Protein AF-A0A401FSC7-F1 (afdb_monomer_lite)

Foldseek 3Di:
DEQEDFFRKDFDDDFQKKKKKKKWQFLFFKWKKKWFAFPVGDIAIATAPLWVPHDQDDCVDPVNKGKPHGQNPPSHGDTTMIMMMHRDDNRTQKMWIKIFRLVQLLVVHWDAQLVIQIKMWMAGPVGDIYIFTLRGRDTERMFRQWMWHQDPSGIMIGGRSDGHYLVVVLVPTTRSVSTDSLNEAEQEDAFDKDFFFFQKKKKKKKFFFLAFKWKKKKFAWDPPADFADDDPVRVVPPDDGHSIDMDTQVHQDDCPTPPNKGKDDGWSPPSHGDTIMIMIIRNGPVGTQKMFTKIFGPPQAFDAQLVTQMWIWMGGDSHIYIFTQHGGGGGRMFRQWMWHPNDPTIMIGGRGDHDNDDDDVVVPD

Radius of gyration: 23.6 Å; chains: 1; bounding box: 65×42×66 Å

pLDDT: mean 88.51, std 10.44, range [49.31, 98.69]

Structure (mmCIF, N/CA/C/O backbone):
data_AF-A0A401FSC7-F1
#
_entry.id   AF-A0A401FSC7-F1
#
loop_
_atom_site.group_PDB
_atom_site.id
_atom_site.type_symbol
_atom_site.label_atom_id
_atom_site.label_alt_id
_atom_site.label_comp_id
_atom_site.label_asym_id
_atom_site.label_entity_id
_atom_site.label_seq_id
_atom_site.pdbx_PDB_ins_code
_atom_site.Cartn_x
_atom_site.Cartn_y
_atom_site.Cartn_z
_atom_site.occupancy
_atom_site.B_iso_or_equiv
_atom_site.auth_seq_id
_atom_site.auth_comp_id
_atom_site.auth_asym_id
_atom_site.auth_atom_id
_atom_site.pdbx_PDB_model_num
ATOM 1 N N . MET A 1 1 ? -23.513 -8.947 22.473 1.00 88.44 1 MET A N 1
ATOM 2 C CA . MET A 1 1 ? -24.438 -7.838 22.735 1.00 88.44 1 MET A CA 1
ATOM 3 C C . MET A 1 1 ? -24.191 -6.754 21.703 1.00 88.44 1 MET A C 1
ATOM 5 O O . MET A 1 1 ? -23.058 -6.539 21.311 1.00 88.44 1 MET A O 1
ATOM 9 N N . GLU A 1 2 ? -25.235 -6.097 21.227 1.00 91.06 2 GLU A N 1
ATOM 10 C CA . GLU A 1 2 ? -25.087 -4.962 20.317 1.00 91.06 2 GLU A CA 1
ATOM 11 C C . GLU A 1 2 ? -25.003 -3.665 21.133 1.00 91.06 2 GLU A C 1
ATOM 13 O O . GLU A 1 2 ? -25.870 -3.409 21.972 1.00 91.06 2 GLU A O 1
ATOM 18 N N . LEU A 1 3 ? -23.964 -2.858 20.911 1.00 92.88 3 LEU A N 1
ATOM 19 C CA . LEU A 1 3 ? -23.799 -1.551 21.547 1.00 92.88 3 LEU A CA 1
ATOM 20 C C . LEU A 1 3 ? -24.352 -0.487 20.592 1.00 92.88 3 LEU A C 1
ATOM 22 O O . LEU A 1 3 ? -23.628 0.024 19.746 1.00 92.88 3 LEU A O 1
ATOM 26 N N . LYS A 1 4 ? -25.653 -0.197 20.697 1.00 87.19 4 LYS A N 1
ATOM 27 C CA . LYS A 1 4 ? -26.406 0.566 19.679 1.00 87.19 4 LYS A CA 1
ATOM 28 C C . LYS A 1 4 ? -26.177 2.075 19.657 1.00 87.19 4 LYS A C 1
ATOM 30 O O . LYS A 1 4 ? -26.460 2.711 18.655 1.00 87.19 4 LYS A O 1
ATOM 35 N N . GLN A 1 5 ? -25.780 2.675 20.774 1.00 89.19 5 GLN A N 1
ATOM 36 C CA . GLN A 1 5 ? -25.713 4.133 20.901 1.00 89.19 5 GLN A CA 1
ATOM 37 C C . GLN A 1 5 ? -24.335 4.557 21.387 1.00 89.19 5 GLN A C 1
ATOM 39 O O . GLN A 1 5 ? -23.729 3.865 22.208 1.00 89.19 5 GLN A O 1
ATOM 44 N N . LYS A 1 6 ? -23.875 5.725 20.928 1.00 91.38 6 LYS A N 1
ATOM 45 C CA . LYS A 1 6 ? -22.644 6.352 21.415 1.00 91.38 6 LYS A CA 1
ATOM 46 C C . LYS A 1 6 ? -22.639 6.411 22.945 1.00 91.38 6 LYS A C 1
ATOM 48 O O . LYS A 1 6 ? -23.596 6.872 23.563 1.00 91.38 6 LYS A O 1
ATOM 53 N N . GLY A 1 7 ? -21.554 5.936 23.551 1.00 92.12 7 GLY A N 1
ATOM 54 C CA . GLY A 1 7 ? -21.369 5.837 25.000 1.00 92.12 7 GLY A CA 1
ATOM 55 C C . GLY A 1 7 ? -21.892 4.543 25.634 1.00 92.12 7 GLY A C 1
ATOM 56 O O . GLY A 1 7 ? -21.554 4.262 26.788 1.00 92.12 7 GLY A O 1
ATOM 57 N N . ALA A 1 8 ? -22.662 3.721 24.909 1.00 94.56 8 ALA A N 1
ATOM 58 C CA . ALA A 1 8 ? -22.993 2.374 25.365 1.00 94.56 8 ALA A CA 1
ATOM 59 C C . ALA A 1 8 ? -21.702 1.570 25.548 1.00 94.56 8 ALA A C 1
ATOM 61 O O . ALA A 1 8 ? -20.803 1.626 24.709 1.00 94.56 8 ALA A O 1
ATOM 62 N N . ASN A 1 9 ? -21.606 0.829 26.648 1.00 94.62 9 ASN A N 1
ATOM 63 C CA . ASN A 1 9 ? -20.398 0.094 26.984 1.00 94.62 9 ASN A CA 1
ATOM 64 C C . ASN A 1 9 ? -20.694 -1.292 27.553 1.00 94.62 9 ASN A C 1
ATOM 66 O O . ASN A 1 9 ? -21.782 -1.550 28.068 1.00 94.62 9 ASN A O 1
ATOM 70 N N . ALA A 1 10 ? -19.697 -2.164 27.454 1.00 94.44 10 ALA A N 1
ATOM 71 C CA . ALA A 1 10 ? -19.668 -3.465 28.097 1.00 94.44 10 ALA A CA 1
ATOM 72 C C . ALA A 1 10 ? -18.300 -3.674 28.753 1.00 94.44 10 ALA A C 1
ATOM 74 O O . ALA A 1 10 ? -17.266 -3.479 28.112 1.00 94.44 10 ALA A O 1
ATOM 75 N N . VAL A 1 11 ? -18.301 -4.080 30.024 1.00 93.12 11 VAL A N 1
ATOM 76 C CA . VAL A 1 11 ? -17.086 -4.537 30.708 1.00 93.12 11 VAL A CA 1
ATOM 77 C C . VAL A 1 11 ? -16.726 -5.904 30.145 1.00 93.12 11 VAL A C 1
ATOM 79 O O . VAL A 1 11 ? -17.567 -6.801 30.145 1.00 93.12 11 VAL A O 1
ATOM 82 N N . LEU A 1 12 ? -15.494 -6.054 29.668 1.00 91.94 12 LEU A N 1
ATOM 83 C CA . LEU A 1 12 ? -15.018 -7.318 29.122 1.00 91.94 12 LEU A CA 1
ATOM 84 C C . LEU A 1 12 ? -14.621 -8.267 30.251 1.00 91.94 12 LEU A C 1
ATOM 86 O O . LEU A 1 12 ? -13.982 -7.859 31.224 1.00 91.94 12 LEU A O 1
ATOM 90 N N . GLY A 1 13 ? -14.971 -9.544 30.097 1.00 87.50 13 GLY A N 1
ATOM 91 C CA . GLY A 1 13 ? -14.441 -10.595 30.960 1.00 87.50 13 GLY A CA 1
ATOM 92 C C . GLY A 1 13 ? -12.940 -10.831 30.751 1.00 87.50 13 GLY A C 1
ATOM 93 O O . GLY A 1 13 ? -12.310 -10.252 29.867 1.00 87.50 13 GLY A O 1
ATOM 94 N N . GLU A 1 14 ? -12.360 -11.730 31.547 1.00 89.69 14 GLU A N 1
ATOM 95 C CA . GLU A 1 14 ? -10.985 -12.195 31.332 1.00 89.69 14 GLU A CA 1
ATOM 96 C C . GLU A 1 14 ? -10.848 -12.852 29.947 1.00 89.69 14 GLU A C 1
ATOM 98 O O . GLU A 1 14 ? -11.632 -13.734 29.583 1.00 89.69 14 GLU A O 1
ATOM 103 N N . PHE A 1 15 ? -9.824 -12.458 29.192 1.00 93.00 15 PHE A N 1
ATOM 104 C CA . PHE A 1 15 ? -9.513 -13.013 27.877 1.00 93.00 15 PHE A CA 1
ATOM 105 C C . PHE A 1 15 ? -8.010 -13.257 27.735 1.00 93.00 15 PHE A C 1
ATOM 107 O O . PHE A 1 15 ? -7.193 -12.557 28.330 1.00 93.00 15 PHE A O 1
ATOM 114 N N . LYS A 1 16 ? -7.636 -14.234 26.904 1.00 94.25 16 LYS A N 1
ATOM 115 C CA . LYS A 1 16 ? -6.249 -14.377 26.419 1.00 94.25 16 LYS A CA 1
ATOM 116 C C . LYS A 1 16 ? -6.034 -13.655 25.099 1.00 94.25 16 LYS A C 1
ATOM 118 O O . LYS A 1 16 ? -4.920 -13.257 24.781 1.00 94.25 16 LYS A O 1
ATOM 123 N N . GLN A 1 17 ? -7.103 -13.534 24.318 1.00 94.88 17 GLN A N 1
ATOM 124 C CA . GLN A 1 17 ? -7.079 -12.868 23.031 1.00 94.88 17 GLN A CA 1
ATOM 125 C C . GLN A 1 17 ? -8.451 -12.276 22.719 1.00 94.88 17 GLN A C 1
ATOM 127 O O . GLN A 1 17 ? -9.484 -12.921 22.913 1.00 94.88 17 GLN A O 1
ATOM 132 N N . LEU A 1 18 ? -8.439 -11.069 22.166 1.00 96.88 18 LEU A N 1
ATOM 133 C CA . LEU A 1 18 ? -9.567 -10.459 21.484 1.00 96.88 18 LEU A CA 1
ATOM 134 C C . LEU A 1 18 ? -9.373 -10.565 19.979 1.00 96.88 18 LEU A C 1
ATOM 136 O O . LEU A 1 18 ? -8.263 -10.420 19.460 1.00 96.88 18 LEU A O 1
ATOM 140 N N . LYS A 1 19 ? -10.481 -10.779 19.285 1.00 97.38 19 LYS A N 1
ATOM 141 C CA . LYS A 1 19 ? -10.589 -10.640 17.842 1.00 97.38 19 LYS A CA 1
ATOM 142 C C . LYS A 1 19 ? -11.539 -9.488 17.546 1.00 97.38 19 LYS A C 1
ATOM 144 O O . LYS A 1 19 ? -12.655 -9.490 18.054 1.00 97.38 19 LYS A O 1
ATOM 149 N N . VAL A 1 20 ? -11.094 -8.525 16.755 1.00 97.94 20 VAL A N 1
ATOM 150 C CA . VAL A 1 20 ? -11.882 -7.374 16.315 1.00 97.94 20 VAL A CA 1
ATOM 151 C C . VAL A 1 20 ? -11.975 -7.458 14.800 1.00 97.94 20 VAL A C 1
ATOM 153 O O . VAL A 1 20 ? -10.962 -7.321 14.125 1.00 97.94 20 VAL A O 1
ATOM 156 N N . ASP A 1 21 ? -13.163 -7.732 14.279 1.00 97.06 21 ASP A N 1
ATOM 157 C CA . ASP A 1 21 ? -13.406 -7.838 12.845 1.00 97.06 21 ASP A CA 1
ATOM 158 C C . ASP A 1 21 ? -14.152 -6.600 12.350 1.00 97.06 21 ASP A C 1
ATOM 160 O O . ASP A 1 21 ? -15.227 -6.298 12.864 1.00 97.06 21 ASP A O 1
ATOM 164 N N . LEU A 1 22 ? -13.625 -5.924 11.333 1.00 96.38 22 LEU A N 1
ATOM 165 C CA . LEU A 1 22 ? -14.405 -5.031 10.480 1.00 96.38 22 LEU A CA 1
ATOM 166 C C . LEU A 1 22 ? -15.010 -5.876 9.362 1.00 96.38 22 LEU A C 1
ATOM 168 O O . LEU A 1 22 ? -14.287 -6.622 8.709 1.00 96.38 22 LEU A O 1
ATOM 172 N N . VAL A 1 23 ? -16.321 -5.790 9.159 1.00 94.44 23 VAL A N 1
ATOM 173 C CA . VAL A 1 23 ? -17.059 -6.596 8.171 1.00 94.44 23 VAL A CA 1
ATOM 174 C C . VAL A 1 23 ? -18.057 -5.734 7.413 1.00 94.44 23 VAL A C 1
ATOM 176 O O . VAL A 1 23 ? -18.772 -4.954 8.041 1.00 94.44 23 VAL A O 1
ATOM 179 N N . TRP A 1 24 ? -18.112 -5.890 6.089 1.00 92.12 24 TRP A N 1
ATOM 180 C CA . TRP A 1 24 ? -19.002 -5.152 5.182 1.00 92.12 24 TRP A CA 1
ATOM 181 C C . TRP A 1 24 ? -19.225 -5.928 3.877 1.00 92.12 24 TRP A C 1
ATOM 183 O O . TRP A 1 24 ? -18.461 -6.841 3.569 1.00 92.12 24 TRP A O 1
ATOM 193 N N . THR A 1 25 ? -20.255 -5.560 3.110 1.00 87.25 25 THR A N 1
ATOM 194 C CA . THR A 1 25 ? -20.525 -6.104 1.769 1.00 87.25 25 THR A CA 1
ATOM 195 C C . THR A 1 25 ? -20.544 -5.079 0.645 1.00 87.25 25 THR A C 1
ATOM 197 O O . THR A 1 25 ? -20.392 -5.441 -0.528 1.00 87.25 25 THR A O 1
ATOM 200 N N . ALA A 1 26 ? -20.686 -3.798 0.988 1.00 83.50 26 ALA A N 1
ATOM 201 C CA . ALA A 1 26 ? -20.633 -2.703 0.030 1.00 83.50 26 ALA A CA 1
ATOM 202 C C . ALA A 1 26 ? -19.314 -2.676 -0.773 1.00 83.50 26 ALA A C 1
ATOM 204 O O . ALA A 1 26 ? -18.246 -3.028 -0.275 1.00 83.50 26 ALA A O 1
ATOM 205 N N . ALA A 1 27 ? -19.393 -2.213 -2.025 1.00 78.12 27 ALA A N 1
ATOM 206 C CA . ALA A 1 27 ? -18.256 -2.043 -2.936 1.00 78.12 27 ALA A CA 1
ATOM 207 C C . ALA A 1 27 ? -17.428 -0.794 -2.577 1.00 78.12 27 ALA A C 1
ATOM 209 O O . ALA A 1 27 ? -17.349 0.169 -3.339 1.00 78.12 27 ALA A O 1
ATOM 210 N N . VAL A 1 28 ? -16.870 -0.791 -1.369 1.00 76.44 28 VAL A N 1
ATOM 211 C CA . VAL A 1 28 ? -16.065 0.290 -0.800 1.00 76.44 28 VAL A CA 1
ATOM 212 C C . VAL A 1 28 ? -14.801 -0.294 -0.179 1.00 76.44 28 VAL A C 1
ATOM 214 O O . VAL A 1 28 ? -14.806 -1.415 0.330 1.00 76.44 28 VAL A O 1
ATOM 217 N N . ASP A 1 29 ? -13.727 0.483 -0.246 1.00 79.06 29 ASP A N 1
ATOM 218 C CA . ASP A 1 29 ? -12.429 0.158 0.334 1.00 79.06 29 ASP A CA 1
ATOM 219 C C . ASP A 1 29 ? -12.359 0.712 1.766 1.00 79.06 29 ASP A C 1
ATOM 221 O O . ASP A 1 29 ? -12.156 1.917 1.968 1.00 79.06 29 ASP A O 1
ATOM 225 N N . LEU A 1 30 ? -12.663 -0.146 2.746 1.00 87.81 30 LEU A N 1
ATOM 226 C CA . LEU A 1 30 ? -12.622 0.188 4.168 1.00 87.81 30 LEU A CA 1
ATOM 227 C C . LEU A 1 30 ? -11.417 -0.475 4.827 1.00 87.81 30 LEU A C 1
ATOM 229 O O . LEU A 1 30 ? -11.361 -1.695 4.913 1.00 87.81 30 LEU A O 1
ATOM 233 N N . ASP A 1 31 ? -10.533 0.337 5.395 1.00 89.25 31 ASP A N 1
ATOM 234 C CA . ASP A 1 31 ? -9.379 -0.147 6.149 1.00 89.25 31 ASP A CA 1
ATOM 235 C C . ASP A 1 31 ? -9.653 -0.138 7.654 1.00 89.25 31 ASP A C 1
ATOM 237 O O . ASP A 1 31 ? -10.002 0.904 8.229 1.00 89.25 31 ASP A O 1
ATOM 241 N N . LEU A 1 32 ? -9.417 -1.271 8.315 1.00 94.69 32 LEU A N 1
ATOM 242 C CA . LEU A 1 32 ? -9.427 -1.404 9.767 1.00 94.69 32 LEU A CA 1
ATOM 243 C C . LEU A 1 32 ? -8.109 -0.900 10.359 1.00 94.69 32 LEU A C 1
ATOM 245 O O . LEU A 1 32 ? -7.013 -1.356 10.030 1.00 94.69 32 LEU A O 1
ATOM 249 N N . MET A 1 33 ? -8.220 0.010 11.322 1.00 95.25 33 MET A N 1
ATOM 250 C CA . MET A 1 33 ? -7.073 0.586 12.013 1.00 95.25 33 MET A CA 1
ATOM 251 C C . MET A 1 33 ? -7.283 0.610 13.521 1.00 95.25 33 MET A C 1
ATOM 253 O O . MET A 1 33 ? -8.408 0.714 14.015 1.00 95.25 33 MET A O 1
ATOM 257 N N . ALA A 1 34 ? -6.179 0.587 14.260 1.00 97.56 34 ALA A N 1
ATOM 258 C CA . ALA A 1 34 ? -6.170 0.818 15.691 1.00 97.56 34 ALA A CA 1
ATOM 259 C C . ALA A 1 34 ? -5.202 1.941 16.059 1.00 97.56 34 ALA A C 1
ATOM 261 O O . ALA A 1 34 ? -4.066 1.971 15.595 1.00 97.56 34 ALA A O 1
ATOM 262 N N . PHE A 1 35 ? -5.625 2.845 16.934 1.00 97.94 35 PHE A N 1
ATOM 263 C CA . PHE A 1 35 ? -4.803 3.947 17.434 1.00 97.94 35 PHE A CA 1
ATOM 264 C C . PHE A 1 35 ? -4.858 3.977 18.947 1.00 97.94 35 PHE A C 1
ATOM 266 O O . PHE A 1 35 ? -5.895 3.678 19.528 1.00 97.94 35 PHE A O 1
ATOM 273 N N . TYR A 1 36 ? -3.763 4.316 19.614 1.00 97.25 36 TYR A N 1
ATOM 274 C CA . TYR A 1 36 ? -3.710 4.204 21.066 1.00 97.25 36 TYR A CA 1
ATOM 275 C C . TYR A 1 36 ? -3.018 5.373 21.741 1.00 97.25 36 TYR A C 1
ATOM 277 O O . TYR A 1 36 ? -2.103 5.996 21.198 1.00 97.25 36 TYR A O 1
ATOM 285 N N . ARG A 1 37 ? -3.422 5.581 22.995 1.00 96.75 37 ARG A N 1
ATOM 286 C CA . ARG A 1 37 ? -2.643 6.268 24.019 1.00 96.75 37 ARG A CA 1
ATOM 287 C C . ARG A 1 37 ? -2.361 5.281 25.142 1.00 96.75 37 ARG A C 1
ATOM 289 O O . ARG A 1 37 ? -3.266 4.630 25.661 1.00 96.75 37 ARG A O 1
ATOM 296 N N . THR A 1 38 ? -1.095 5.148 25.495 1.00 95.75 38 THR A N 1
ATOM 297 C CA . THR A 1 38 ? -0.644 4.332 26.625 1.00 95.75 38 THR A CA 1
ATOM 298 C C . THR A 1 38 ? -0.734 5.113 27.928 1.00 95.75 38 THR A C 1
ATOM 300 O O . THR A 1 38 ? -0.719 6.344 27.927 1.00 95.75 38 THR A O 1
ATOM 303 N N . ARG A 1 39 ? -0.766 4.396 29.052 1.00 94.00 39 ARG A N 1
ATOM 304 C CA . ARG A 1 39 ? -0.797 5.006 30.392 1.00 94.00 39 ARG A CA 1
ATOM 305 C C . ARG A 1 39 ? 0.458 5.819 30.728 1.00 94.00 39 ARG A C 1
ATOM 307 O O . ARG A 1 39 ? 0.407 6.661 31.617 1.00 94.00 39 ARG A O 1
ATOM 314 N N . ASP A 1 40 ? 1.569 5.576 30.029 1.00 94.31 40 ASP A N 1
ATOM 315 C CA . ASP A 1 40 ? 2.813 6.348 30.164 1.00 94.31 40 ASP A CA 1
ATOM 316 C C . ASP A 1 40 ? 2.879 7.582 29.239 1.00 94.31 40 ASP A C 1
ATOM 318 O O . ASP A 1 40 ? 3.862 8.321 29.253 1.00 94.31 40 ASP A O 1
ATOM 322 N N . GLY A 1 41 ? 1.821 7.833 28.459 1.00 93.62 41 GLY A N 1
ATOM 323 C CA . GLY A 1 41 ? 1.682 9.000 27.590 1.00 93.62 41 GLY A CA 1
ATOM 324 C C . GLY A 1 41 ? 2.159 8.797 26.150 1.00 93.62 41 GLY A C 1
ATOM 325 O O . GLY A 1 41 ? 1.918 9.670 25.312 1.00 93.62 41 GLY A O 1
ATOM 326 N N . ARG A 1 42 ? 2.780 7.660 25.798 1.00 95.62 42 ARG A N 1
ATOM 327 C CA . ARG A 1 42 ? 3.108 7.355 24.392 1.00 95.62 42 ARG A CA 1
ATOM 328 C C . ARG A 1 42 ? 1.841 7.135 23.574 1.00 95.62 42 ARG A C 1
ATOM 330 O O . ARG A 1 42 ? 0.877 6.541 24.057 1.00 95.62 42 ARG A O 1
ATOM 337 N N . SER A 1 43 ? 1.872 7.559 22.315 1.00 96.69 43 SER A N 1
ATOM 338 C CA . SER A 1 43 ? 0.801 7.318 21.344 1.00 96.69 43 SER A CA 1
ATOM 339 C C . SER A 1 43 ? 1.346 6.638 20.090 1.00 96.69 43 SER A C 1
ATOM 341 O O . SER A 1 43 ? 2.526 6.787 19.774 1.00 96.69 43 SER A O 1
ATOM 343 N N . GLY A 1 44 ? 0.497 5.904 19.379 1.00 95.25 44 GLY A N 1
ATOM 344 C CA . GLY A 1 44 ? 0.864 5.208 18.145 1.00 95.25 44 GLY A CA 1
ATOM 345 C C . GLY A 1 44 ? -0.350 4.589 17.461 1.00 95.25 44 GLY A C 1
ATOM 346 O O . GLY A 1 44 ? -1.487 4.874 17.840 1.00 95.25 44 GLY A O 1
ATOM 347 N N . GLY A 1 45 ? -0.110 3.750 16.457 1.00 95.19 45 GLY A N 1
ATOM 348 C CA . GLY A 1 45 ? -1.178 3.048 15.756 1.00 95.19 45 GLY A CA 1
ATOM 349 C C . GLY A 1 45 ? -0.697 1.797 15.030 1.00 95.19 45 GLY A C 1
ATOM 350 O O . GLY A 1 45 ? 0.494 1.648 14.768 1.00 95.19 45 GLY A O 1
ATOM 351 N N . ILE A 1 46 ? -1.651 0.917 14.740 1.00 95.19 46 ILE A N 1
ATOM 352 C CA . ILE A 1 46 ? -1.541 -0.283 13.914 1.00 95.19 46 ILE A CA 1
ATOM 353 C C . ILE A 1 46 ? -2.513 -0.107 12.756 1.00 95.19 46 ILE A C 1
ATOM 355 O O . ILE A 1 46 ? -3.712 0.080 12.961 1.00 95.19 46 ILE A O 1
ATOM 359 N N . TYR A 1 47 ? -1.979 -0.117 11.548 1.00 91.69 47 TYR A N 1
ATOM 360 C CA . TYR A 1 47 ? -2.715 0.092 10.310 1.00 91.69 47 TYR A CA 1
ATOM 361 C C . TYR A 1 47 ? -1.888 -0.473 9.156 1.00 91.69 47 TYR A C 1
ATOM 363 O O . TYR A 1 47 ? -0.682 -0.694 9.310 1.00 91.69 47 TYR A O 1
ATOM 371 N N . SER A 1 48 ? -2.545 -0.728 8.025 1.00 82.62 48 SER A N 1
ATOM 372 C CA . SER A 1 48 ? -1.932 -1.366 6.858 1.00 82.62 48 SER A CA 1
ATOM 373 C C . SER A 1 48 ? -0.613 -0.700 6.449 1.00 82.62 48 SER A C 1
ATOM 375 O O . SER A 1 48 ? -0.472 0.525 6.471 1.00 82.62 48 SER A O 1
ATOM 377 N N . GLU A 1 49 ? 0.360 -1.515 6.043 1.00 74.69 49 GLU A N 1
ATOM 378 C CA . GLU A 1 49 ? 1.644 -1.050 5.495 1.00 74.69 49 GLU A CA 1
ATOM 379 C C . GLU A 1 49 ? 1.488 -0.324 4.146 1.00 74.69 49 GLU A C 1
ATOM 381 O O . GLU A 1 49 ? 2.426 0.325 3.681 1.00 74.69 49 GLU A O 1
ATOM 386 N N . ASN A 1 50 ? 0.290 -0.365 3.550 1.00 69.06 50 ASN A N 1
ATOM 387 C CA . ASN A 1 50 ? -0.083 0.452 2.390 1.00 69.06 50 ASN A CA 1
ATOM 388 C C . ASN A 1 50 ? -0.115 1.961 2.728 1.00 69.06 50 ASN A C 1
ATOM 390 O O . ASN A 1 50 ? -0.040 2.820 1.843 1.00 69.06 50 ASN A O 1
ATOM 394 N N . TYR A 1 51 ? -0.174 2.306 4.018 1.00 74.50 51 TYR A N 1
ATOM 395 C CA . TYR A 1 51 ? -0.029 3.671 4.513 1.00 74.50 51 TYR A CA 1
ATOM 396 C C . TYR A 1 51 ? 1.402 3.943 4.968 1.00 74.50 51 TYR A C 1
ATOM 398 O O . TYR A 1 51 ? 2.062 3.118 5.602 1.00 74.50 51 TYR A O 1
ATOM 406 N N . THR A 1 52 ? 1.882 5.162 4.724 1.00 69.38 52 THR A N 1
ATOM 407 C CA . THR A 1 52 ? 3.224 5.551 5.178 1.00 69.38 52 THR A CA 1
ATOM 408 C C . THR A 1 52 ? 3.322 5.478 6.703 1.00 69.38 52 THR A C 1
ATOM 410 O O . THR A 1 52 ? 2.576 6.161 7.400 1.00 69.38 52 THR A O 1
ATOM 413 N N . GLY A 1 53 ? 4.293 4.710 7.207 1.00 72.56 53 GLY A N 1
ATOM 414 C CA . GLY A 1 53 ? 4.490 4.498 8.645 1.00 72.56 53 GLY A CA 1
ATOM 415 C C . GLY A 1 53 ? 3.609 3.400 9.248 1.00 72.56 53 GLY A C 1
ATOM 416 O O . GLY A 1 53 ? 3.642 3.222 10.465 1.00 72.56 53 GLY A O 1
ATOM 417 N N . GLY A 1 54 ? 2.847 2.682 8.415 1.00 80.31 54 GLY A N 1
ATOM 418 C CA . GLY A 1 54 ? 2.036 1.542 8.823 1.00 80.31 54 GLY A CA 1
ATOM 419 C C . GLY A 1 54 ? 2.860 0.338 9.252 1.00 80.31 54 GLY A C 1
ATOM 420 O O . GLY A 1 54 ? 4.046 0.213 8.947 1.00 80.31 54 GLY A O 1
ATOM 421 N N . SER A 1 55 ? 2.206 -0.536 10.003 1.00 83.19 55 SER A N 1
ATOM 422 C CA . SER A 1 55 ? 2.739 -1.808 10.469 1.00 83.19 55 SER A CA 1
ATOM 423 C C . SER A 1 55 ? 1.564 -2.704 10.814 1.00 83.19 55 SER A C 1
ATOM 425 O O . SER A 1 55 ? 0.650 -2.282 11.528 1.00 83.19 55 SER A O 1
ATOM 427 N N . HIS A 1 56 ? 1.621 -3.964 10.384 1.00 85.75 56 HIS A N 1
ATOM 428 C CA . HIS A 1 56 ? 0.648 -4.964 10.820 1.00 85.75 56 HIS A CA 1
ATOM 429 C C . HIS A 1 56 ? 0.817 -5.374 12.284 1.00 85.75 56 HIS A C 1
ATOM 431 O O . HIS A 1 56 ? -0.042 -6.080 12.796 1.00 85.75 56 HIS A O 1
ATOM 437 N N . GLY A 1 57 ? 1.867 -4.919 12.972 1.00 91.50 57 GLY A N 1
ATOM 438 C CA . GLY A 1 57 ? 2.123 -5.245 14.370 1.00 91.50 57 GLY A CA 1
ATOM 439 C C . GLY A 1 57 ? 2.519 -6.707 14.609 1.00 91.50 57 GLY A C 1
ATOM 440 O O . GLY A 1 57 ? 2.697 -7.504 13.687 1.00 91.50 57 GLY A O 1
ATOM 441 N N . ASP A 1 58 ? 2.687 -7.050 15.882 1.00 91.06 58 ASP A N 1
ATOM 442 C CA . ASP A 1 58 ? 3.097 -8.372 16.356 1.00 91.06 58 ASP A CA 1
ATOM 443 C C . ASP A 1 58 ? 2.367 -8.667 17.674 1.00 91.06 58 ASP A C 1
ATOM 445 O O . ASP A 1 58 ? 2.188 -7.788 18.517 1.00 91.06 58 ASP A O 1
ATOM 449 N N . LEU A 1 59 ? 1.938 -9.913 17.870 1.00 94.69 59 LEU A N 1
ATOM 450 C CA . LEU A 1 59 ? 1.325 -10.361 19.123 1.00 94.69 59 LEU A CA 1
ATOM 451 C C . LEU A 1 59 ? 2.362 -10.609 20.227 1.00 94.69 59 LEU A C 1
ATOM 453 O O . LEU A 1 59 ? 1.999 -10.652 21.400 1.00 94.69 59 LEU A O 1
ATOM 457 N N . ASN A 1 60 ? 3.640 -10.763 19.873 1.00 93.56 60 ASN A N 1
ATOM 458 C CA . ASN A 1 60 ? 4.733 -11.047 20.807 1.00 93.56 60 ASN A CA 1
ATOM 459 C C . ASN A 1 60 ? 5.559 -9.809 21.179 1.00 93.56 60 ASN A C 1
ATOM 461 O O . ASN A 1 60 ? 6.380 -9.872 22.095 1.00 93.56 60 ASN A O 1
ATOM 465 N N . ALA A 1 61 ? 5.335 -8.684 20.504 1.00 93.38 61 ALA A N 1
ATOM 466 C CA . ALA A 1 61 ? 5.988 -7.416 20.785 1.00 93.38 61 ALA A CA 1
ATOM 467 C C . ALA A 1 61 ? 4.940 -6.326 20.989 1.00 93.38 61 ALA A C 1
ATOM 469 O O . ALA A 1 61 ? 3.862 -6.373 20.407 1.00 93.38 61 ALA A O 1
ATOM 470 N N . PHE A 1 62 ? 5.254 -5.323 21.809 1.00 94.62 62 PHE A N 1
ATOM 471 C CA . PHE A 1 62 ? 4.386 -4.157 21.966 1.00 94.62 62 PHE A CA 1
ATOM 472 C C . PHE A 1 62 ? 4.083 -3.536 20.580 1.00 94.62 62 PHE A C 1
ATOM 474 O O . PHE A 1 62 ? 5.029 -3.345 19.812 1.00 94.62 62 PHE A O 1
ATOM 481 N N . PRO A 1 63 ? 2.821 -3.196 20.245 1.00 95.69 63 PRO A N 1
ATOM 482 C CA . PRO A 1 63 ? 1.663 -3.038 21.135 1.00 95.69 63 PRO A CA 1
ATOM 483 C C . PRO A 1 63 ? 0.847 -4.311 21.431 1.00 95.69 63 PRO A C 1
ATOM 485 O O . PRO A 1 63 ? -0.216 -4.200 22.030 1.00 95.69 63 PRO A O 1
ATOM 488 N N . PHE A 1 64 ? 1.330 -5.506 21.074 1.00 96.94 64 PHE A N 1
ATOM 489 C CA . PHE A 1 64 ? 0.640 -6.794 21.258 1.00 96.94 64 PHE A CA 1
ATOM 490 C C . PHE A 1 64 ? -0.674 -6.889 20.468 1.00 96.94 64 PHE A C 1
ATOM 492 O O . PHE A 1 64 ? -1.662 -7.493 20.907 1.00 96.94 64 PHE A O 1
ATOM 499 N N . ILE A 1 65 ? -0.668 -6.248 19.300 1.00 97.44 65 ILE A N 1
ATOM 500 C CA . ILE A 1 65 ? -1.779 -6.140 18.362 1.00 97.44 65 ILE A CA 1
ATOM 501 C C . ILE A 1 65 ? -1.256 -6.563 16.992 1.00 97.44 65 ILE A C 1
ATOM 503 O O . ILE A 1 65 ? -0.171 -6.135 16.603 1.00 97.44 65 ILE A O 1
ATOM 507 N N . GLN A 1 66 ? -2.031 -7.368 16.267 1.00 95.94 66 GLN A N 1
ATOM 508 C CA . GLN A 1 66 ? -1.715 -7.779 14.902 1.00 95.94 66 GLN A CA 1
ATOM 509 C C . GLN A 1 66 ? -2.918 -7.608 13.968 1.00 95.94 66 GLN A C 1
ATOM 511 O O . GLN A 1 66 ? -3.997 -8.121 14.267 1.00 95.94 66 GLN A O 1
ATOM 516 N N . LEU A 1 67 ? -2.721 -6.938 12.833 1.00 93.12 67 LEU A N 1
ATOM 517 C CA . LEU A 1 67 ? -3.686 -6.801 11.738 1.00 93.12 67 LEU A CA 1
ATOM 518 C C . LEU A 1 67 ? -3.502 -7.936 10.717 1.00 93.12 67 LEU A C 1
ATOM 520 O O . LEU A 1 67 ? -2.376 -8.330 10.421 1.00 93.12 67 LEU A O 1
ATOM 524 N N . SER A 1 68 ? -4.598 -8.470 10.175 1.00 81.62 68 SER A N 1
ATOM 525 C CA . SER A 1 68 ? -4.588 -9.568 9.193 1.00 81.62 68 SER A CA 1
ATOM 526 C C . SER A 1 68 ? -4.119 -9.173 7.787 1.00 81.62 68 SER A C 1
ATOM 528 O O . SER A 1 68 ? -3.977 -10.058 6.946 1.00 81.62 68 SER A O 1
ATOM 530 N N . GLY A 1 69 ? -3.903 -7.880 7.537 1.00 70.50 69 GLY A N 1
ATOM 531 C CA . GLY A 1 69 ? -3.692 -7.292 6.212 1.00 70.50 69 GLY A CA 1
ATOM 532 C C . GLY A 1 69 ? -4.952 -6.609 5.669 1.00 70.50 69 GLY A C 1
ATOM 533 O O . GLY A 1 69 ? -5.982 -6.604 6.341 1.00 70.50 69 GLY A O 1
ATOM 534 N N . ASP A 1 70 ? -4.829 -6.051 4.464 1.00 64.69 70 ASP A N 1
ATOM 535 C CA . ASP A 1 70 ? -5.869 -5.312 3.731 1.00 64.69 70 ASP A CA 1
ATOM 536 C C . ASP A 1 70 ? -6.720 -6.280 2.888 1.00 64.69 70 ASP A C 1
ATOM 538 O O . ASP A 1 70 ? -6.188 -7.030 2.058 1.00 64.69 70 ASP A O 1
ATOM 542 N N . ALA A 1 71 ? -8.029 -6.304 3.142 1.00 57.69 71 ALA A N 1
ATOM 543 C CA . ALA A 1 71 ? -8.991 -7.152 2.434 1.00 57.69 71 ALA A CA 1
ATOM 544 C C . ALA A 1 71 ? -9.867 -6.371 1.436 1.00 57.69 71 ALA A C 1
ATOM 546 O O . ALA A 1 71 ? -10.622 -6.995 0.689 1.00 57.69 71 ALA A O 1
ATOM 547 N N . GLY A 1 72 ? -9.773 -5.036 1.416 1.00 52.31 72 GLY A N 1
ATOM 548 C CA . GLY A 1 72 ? -10.581 -4.134 0.590 1.00 52.31 72 GLY A CA 1
ATOM 549 C C . GLY A 1 72 ? -10.007 -3.842 -0.799 1.00 52.31 72 GLY A C 1
ATOM 550 O O . GLY A 1 72 ? -10.710 -3.269 -1.642 1.00 52.31 72 GLY A O 1
ATOM 551 N N . VAL A 1 73 ? -8.769 -4.277 -1.081 1.00 52.44 73 VAL A N 1
ATOM 552 C CA . VAL A 1 73 ? -8.061 -3.990 -2.341 1.00 52.44 73 VAL A CA 1
ATOM 553 C C . VAL A 1 73 ? -8.934 -4.251 -3.576 1.00 52.44 73 VAL A C 1
ATOM 555 O O . VAL A 1 73 ? -9.226 -5.385 -3.954 1.00 52.44 73 VAL A O 1
ATOM 558 N N . GLY A 1 74 ? -9.308 -3.163 -4.256 1.00 51.09 74 GLY A N 1
ATOM 559 C CA . GLY A 1 74 ? -10.072 -3.192 -5.505 1.00 51.09 74 GLY A CA 1
ATOM 560 C C . GLY A 1 74 ? -11.557 -2.841 -5.379 1.00 51.09 74 GLY A C 1
ATOM 561 O O . GLY A 1 74 ? -12.219 -2.784 -6.419 1.00 51.09 74 GLY A O 1
ATOM 562 N N . ALA A 1 75 ? -12.057 -2.557 -4.167 1.00 56.25 75 ALA A N 1
ATOM 563 C CA . ALA A 1 75 ? -13.441 -2.150 -3.888 1.00 56.25 75 ALA A CA 1
ATOM 564 C C . ALA A 1 75 ? -14.496 -3.122 -4.462 1.00 56.25 75 ALA A C 1
ATOM 566 O O . ALA A 1 75 ? -15.531 -2.711 -4.990 1.00 56.25 75 ALA A O 1
ATOM 567 N N . ALA A 1 76 ? -14.225 -4.428 -4.402 1.00 57.12 76 ALA A N 1
ATOM 568 C CA . ALA A 1 76 ? -15.169 -5.448 -4.846 1.00 57.12 76 ALA A CA 1
ATOM 569 C C . ALA A 1 76 ? -16.289 -5.648 -3.806 1.00 57.12 76 ALA A C 1
ATOM 571 O O . ALA A 1 76 ? -16.039 -5.708 -2.604 1.00 57.12 76 ALA A O 1
ATOM 572 N N . SER A 1 77 ? -17.537 -5.774 -4.266 1.00 59.47 77 SER A N 1
ATOM 573 C CA . SER A 1 77 ? -18.657 -6.196 -3.412 1.00 59.47 77 SER A CA 1
ATOM 574 C C . SER A 1 77 ? -18.509 -7.666 -3.012 1.00 59.47 77 SER A C 1
ATOM 576 O O . SER A 1 77 ? -18.161 -8.488 -3.864 1.00 59.47 77 SER A O 1
ATOM 578 N N . GLY A 1 78 ? -18.863 -8.026 -1.781 1.00 74.56 78 GLY A N 1
ATOM 579 C CA . GLY A 1 78 ? -18.775 -9.404 -1.281 1.00 74.56 78 GLY A CA 1
ATOM 580 C C . GLY A 1 78 ? -18.520 -9.447 0.221 1.00 74.56 78 GLY A C 1
ATOM 581 O O . GLY A 1 78 ? -18.516 -8.410 0.856 1.00 74.56 78 GLY A O 1
ATOM 582 N N . ASP A 1 79 ? -18.307 -10.624 0.807 1.00 82.06 79 ASP A N 1
ATOM 583 C CA . ASP A 1 79 ? -18.077 -10.754 2.254 1.00 82.06 79 ASP A CA 1
ATOM 584 C C . ASP A 1 79 ? -16.670 -10.270 2.656 1.00 82.06 79 ASP A C 1
ATOM 586 O O . ASP A 1 79 ? -15.762 -11.070 2.902 1.00 82.06 79 ASP A O 1
ATOM 590 N N . ASN A 1 80 ? -16.488 -8.951 2.727 1.00 85.62 80 ASN A N 1
ATOM 591 C CA . ASN A 1 80 ? -15.221 -8.324 3.080 1.00 85.62 80 ASN A CA 1
ATOM 592 C C . ASN A 1 80 ? -15.001 -8.372 4.599 1.00 85.62 80 ASN A C 1
ATOM 594 O O . ASN A 1 80 ? -15.929 -8.172 5.396 1.00 85.62 80 ASN A O 1
ATOM 598 N N . ARG A 1 81 ? -13.762 -8.670 5.012 1.00 89.94 81 ARG A N 1
ATOM 599 C CA . ARG A 1 81 ? -13.373 -8.755 6.424 1.00 89.94 81 ARG A CA 1
ATOM 600 C C . ARG A 1 81 ? -11.911 -8.402 6.640 1.00 89.94 81 ARG A C 1
ATOM 602 O O . ARG A 1 81 ? -11.038 -9.072 6.099 1.00 89.94 81 ARG A O 1
ATOM 609 N N . GLU A 1 82 ? -11.663 -7.500 7.580 1.00 92.06 82 GLU A N 1
ATOM 610 C CA . GLU A 1 82 ? -10.340 -7.298 8.174 1.00 92.06 82 GLU A CA 1
ATOM 611 C C . GLU A 1 82 ? -10.368 -7.627 9.660 1.00 92.06 82 GLU A C 1
ATOM 613 O O . GLU A 1 82 ? -11.345 -7.340 10.351 1.00 92.06 82 GLU A O 1
ATOM 618 N N . THR A 1 83 ? -9.301 -8.246 10.159 1.00 95.50 83 THR A N 1
ATOM 619 C CA . THR A 1 83 ? -9.221 -8.745 11.531 1.00 95.50 83 THR A CA 1
ATOM 620 C C . THR A 1 83 ? -8.016 -8.157 12.255 1.00 95.50 83 THR A C 1
ATOM 622 O O . THR A 1 83 ? -6.872 -8.358 11.856 1.00 95.50 83 THR A O 1
ATOM 625 N N . LEU A 1 84 ? -8.263 -7.548 13.412 1.00 97.25 84 LEU A N 1
ATOM 626 C CA . LEU A 1 84 ? -7.261 -7.268 14.434 1.00 97.25 84 LEU A CA 1
ATOM 627 C C . LEU A 1 84 ? -7.306 -8.343 15.525 1.00 97.25 84 LEU A C 1
ATOM 629 O O . LEU A 1 84 ? -8.368 -8.702 16.040 1.00 97.25 84 LEU A O 1
ATOM 633 N N . ARG A 1 85 ? -6.137 -8.839 15.923 1.00 97.56 85 ARG A N 1
ATOM 634 C CA . ARG A 1 85 ? -5.947 -9.675 17.114 1.00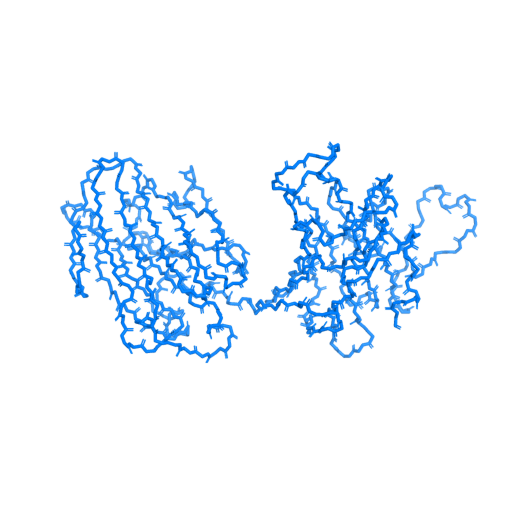 97.56 85 ARG A CA 1
ATOM 635 C C . ARG A 1 85 ? -5.238 -8.863 18.181 1.00 97.56 85 ARG A C 1
ATOM 637 O O . ARG A 1 85 ? -4.260 -8.192 17.877 1.00 97.56 85 ARG A O 1
ATOM 644 N N . ILE A 1 86 ? -5.711 -8.945 19.419 1.00 97.81 86 ILE A N 1
ATOM 645 C CA . ILE A 1 86 ? -5.155 -8.207 20.559 1.00 97.81 86 ILE A CA 1
ATOM 646 C C . ILE A 1 86 ? -4.976 -9.190 21.711 1.00 97.81 86 ILE A C 1
ATOM 648 O O . ILE A 1 86 ? -5.940 -9.848 22.096 1.00 97.81 86 ILE A O 1
ATOM 652 N N . VAL A 1 87 ? -3.773 -9.302 22.275 1.00 96.81 87 VAL A N 1
ATOM 653 C CA . VAL A 1 87 ? -3.510 -10.222 23.408 1.00 96.81 87 VAL A CA 1
ATOM 654 C C . VAL A 1 87 ? -3.274 -9.501 24.734 1.00 96.81 87 VAL A C 1
ATOM 656 O O . VAL A 1 87 ? -3.171 -10.143 25.777 1.00 96.81 87 VAL A O 1
ATOM 659 N N . ARG A 1 88 ? -3.206 -8.164 24.724 1.00 94.31 88 ARG A N 1
ATOM 660 C CA . ARG A 1 88 ? -3.023 -7.350 25.931 1.00 94.31 88 ARG A CA 1
ATOM 661 C C . ARG A 1 88 ? -3.651 -5.969 25.771 1.00 94.31 88 ARG A C 1
ATOM 663 O O . ARG A 1 88 ? -3.504 -5.360 24.718 1.00 94.31 88 ARG A O 1
ATOM 670 N N . LEU A 1 89 ? -4.308 -5.474 26.825 1.00 95.19 89 LEU A N 1
ATOM 671 C CA . LEU A 1 89 ? -4.862 -4.112 26.873 1.00 95.19 89 LEU A CA 1
ATOM 672 C C . LEU A 1 89 ? -4.357 -3.255 28.048 1.00 95.19 89 LEU A C 1
ATOM 674 O O . LEU A 1 89 ? -4.568 -2.045 28.044 1.00 95.19 89 LEU A O 1
ATOM 678 N N . ASP A 1 90 ? -3.676 -3.848 29.030 1.00 91.81 90 ASP A N 1
ATOM 679 C CA . ASP A 1 90 ? -3.369 -3.201 30.319 1.00 91.81 90 ASP A CA 1
ATOM 680 C C . ASP A 1 90 ? -2.456 -1.968 30.205 1.00 91.81 90 ASP A C 1
ATOM 682 O O . ASP A 1 90 ? -2.524 -1.058 31.034 1.00 91.81 90 ASP A O 1
ATOM 686 N N . ASP A 1 91 ? -1.637 -1.916 29.152 1.00 92.94 91 ASP A N 1
ATOM 687 C CA . ASP A 1 91 ? -0.709 -0.815 28.880 1.00 92.94 91 ASP A CA 1
ATOM 688 C C . ASP A 1 91 ? -1.415 0.431 28.306 1.00 92.94 91 ASP A C 1
ATOM 690 O O . ASP A 1 91 ? -0.846 1.532 28.299 1.00 92.94 91 ASP A O 1
ATOM 694 N N . PHE A 1 92 ? -2.658 0.290 27.831 1.00 94.81 92 PHE A N 1
ATOM 695 C CA . PHE A 1 92 ? -3.409 1.373 27.205 1.00 94.81 92 PHE A CA 1
ATOM 696 C C . PHE A 1 92 ? -4.235 2.163 28.223 1.00 94.81 92 PHE A C 1
ATOM 698 O O . PHE A 1 92 ? -4.872 1.620 29.128 1.00 94.81 92 PHE A O 1
ATOM 705 N N . GLU A 1 93 ? -4.216 3.483 28.063 1.00 94.69 93 GLU A N 1
ATOM 706 C CA . GLU A 1 93 ? -5.247 4.362 28.612 1.00 94.69 93 GLU A CA 1
ATOM 707 C C . GLU A 1 93 ? -6.505 4.246 27.743 1.00 94.69 93 GLU A C 1
ATOM 709 O O . GLU A 1 93 ? -7.602 4.030 28.256 1.00 94.69 93 GLU A O 1
ATOM 714 N N . ALA A 1 94 ? -6.313 4.323 26.423 1.00 95.62 94 ALA A N 1
ATOM 715 C CA . ALA A 1 94 ? -7.351 4.114 25.429 1.00 95.62 94 ALA A CA 1
ATOM 716 C C . ALA A 1 94 ? -6.776 3.474 24.157 1.00 95.62 94 ALA A C 1
ATOM 718 O O . ALA A 1 94 ? -5.695 3.857 23.697 1.00 95.62 94 ALA A O 1
ATOM 719 N N . LEU A 1 95 ? -7.530 2.546 23.569 1.00 97.94 95 LEU A N 1
ATOM 720 C CA . LEU A 1 95 ? -7.288 1.970 22.244 1.00 97.94 95 LEU A CA 1
ATOM 721 C C . LEU A 1 95 ? -8.534 2.189 21.383 1.00 97.94 95 LEU A C 1
ATOM 723 O O . LEU A 1 95 ? -9.584 1.627 21.671 1.00 97.94 95 LEU A O 1
ATOM 727 N N . TYR A 1 96 ? -8.416 2.997 20.341 1.00 98.19 96 TYR A N 1
ATOM 728 C CA . TYR A 1 96 ? -9.470 3.349 19.396 1.00 98.19 96 TYR A CA 1
ATOM 729 C C . TYR A 1 96 ? -9.452 2.381 18.218 1.00 98.19 96 TYR A C 1
ATOM 731 O O . TYR A 1 96 ? -8.387 2.121 17.662 1.00 98.19 96 TYR A O 1
ATOM 739 N N . ILE A 1 97 ? -10.625 1.887 17.829 1.00 97.94 97 ILE A N 1
ATOM 740 C CA . ILE A 1 97 ? -10.838 1.079 16.630 1.00 97.94 97 ILE A CA 1
ATOM 741 C C . ILE A 1 97 ? -11.536 1.946 15.589 1.00 97.94 97 ILE A C 1
ATOM 743 O O . ILE A 1 97 ? -12.626 2.480 15.825 1.00 97.94 97 ILE A O 1
ATOM 747 N N . CYS A 1 98 ? -10.892 2.076 14.438 1.00 95.94 98 CYS A N 1
ATOM 748 C CA . CYS A 1 98 ? -11.297 2.978 13.377 1.00 95.94 98 CYS A CA 1
ATOM 749 C C . CYS A 1 98 ? -11.495 2.219 12.064 1.00 95.94 98 CYS A C 1
ATOM 751 O O . CYS A 1 98 ? -10.801 1.238 11.804 1.00 95.94 98 CYS A O 1
ATOM 753 N N . ALA A 1 99 ? -12.393 2.727 11.225 1.00 93.62 99 ALA A N 1
ATOM 754 C CA . ALA A 1 99 ? -12.466 2.397 9.811 1.00 93.62 99 ALA A CA 1
ATOM 755 C C . ALA A 1 99 ? -12.206 3.669 8.996 1.00 93.62 99 ALA A C 1
ATOM 757 O O . ALA A 1 99 ? -12.824 4.708 9.252 1.00 93.62 99 ALA A O 1
ATOM 758 N N . VAL A 1 100 ? -11.298 3.602 8.028 1.00 89.75 100 VAL A N 1
ATOM 759 C CA . VAL A 1 100 ? -11.080 4.680 7.055 1.00 89.75 100 VAL A CA 1
ATOM 760 C C . VAL A 1 100 ? -11.697 4.246 5.738 1.00 89.75 100 VAL A C 1
ATOM 762 O O . VAL A 1 100 ? -11.378 3.175 5.240 1.00 89.75 100 VAL A O 1
ATOM 765 N N . ASN A 1 101 ? -12.558 5.082 5.160 1.00 86.69 101 ASN A N 1
ATOM 766 C CA . ASN A 1 101 ? -12.910 4.937 3.755 1.00 86.69 101 ASN A CA 1
ATOM 767 C C . ASN A 1 101 ? -11.777 5.537 2.932 1.00 86.69 101 ASN A C 1
ATOM 769 O O . ASN A 1 101 ? -11.709 6.756 2.746 1.00 86.69 101 ASN A O 1
ATOM 773 N N . PHE A 1 102 ? -10.867 4.686 2.470 1.00 74.75 102 PHE A N 1
ATOM 774 C CA . PHE A 1 102 ? -9.662 5.141 1.798 1.00 74.75 102 PHE A CA 1
ATOM 775 C C . PHE A 1 102 ? -9.969 5.905 0.505 1.00 74.75 102 PHE A C 1
ATOM 777 O O . PHE A 1 102 ? -9.336 6.923 0.203 1.00 74.75 102 PHE A O 1
ATOM 784 N N . THR A 1 103 ? -10.979 5.448 -0.238 1.00 70.12 103 THR A N 1
ATOM 785 C CA . THR A 1 103 ? -11.399 6.079 -1.496 1.00 70.12 103 THR A CA 1
ATOM 786 C C . THR A 1 103 ? -11.800 7.535 -1.256 1.00 70.12 103 THR A C 1
ATOM 788 O O . THR A 1 103 ? -11.294 8.436 -1.924 1.00 70.12 103 THR A O 1
ATOM 791 N N . ASP A 1 104 ? -12.627 7.787 -0.242 1.00 70.50 104 ASP A N 1
ATOM 792 C CA . ASP A 1 104 ? -13.041 9.148 0.110 1.00 70.50 104 ASP A CA 1
ATOM 793 C C . ASP A 1 104 ? -11.903 9.973 0.705 1.00 70.50 104 ASP A C 1
ATOM 795 O O . ASP A 1 104 ? -11.695 11.131 0.334 1.00 70.50 104 ASP A O 1
ATOM 799 N N . ALA A 1 105 ? -11.134 9.367 1.610 1.00 68.00 105 ALA A N 1
ATOM 800 C CA . ALA A 1 105 ? -10.037 10.033 2.291 1.00 68.00 105 ALA A CA 1
ATOM 801 C C . ALA A 1 105 ? -8.994 10.545 1.283 1.00 68.00 105 ALA A C 1
ATOM 803 O O . ALA A 1 105 ? -8.545 11.690 1.373 1.00 68.00 105 ALA A O 1
ATOM 804 N N . SER A 1 106 ? -8.634 9.716 0.299 1.00 63.91 106 SER A N 1
ATOM 805 C CA . SER A 1 106 ? -7.659 10.054 -0.743 1.00 63.91 106 SER A CA 1
ATOM 806 C C . SER A 1 106 ? -8.185 11.074 -1.762 1.00 63.91 106 SER A C 1
ATOM 808 O O . SER A 1 106 ? -7.396 11.865 -2.285 1.00 63.91 106 SER A O 1
ATOM 810 N N . ALA A 1 107 ? -9.499 11.113 -2.003 1.00 63.59 107 ALA A N 1
ATOM 811 C CA . ALA A 1 107 ? -10.154 12.108 -2.853 1.00 63.59 107 ALA A CA 1
ATOM 812 C C . ALA A 1 107 ? -10.435 13.447 -2.139 1.00 63.59 107 ALA A C 1
ATOM 814 O O . ALA A 1 107 ? -10.772 14.435 -2.794 1.00 63.59 107 ALA A O 1
ATOM 815 N N . GLY A 1 108 ? -10.298 13.501 -0.809 1.00 61.97 108 GLY A N 1
ATOM 816 C CA . GLY A 1 108 ? -10.697 14.658 -0.004 1.00 61.97 108 GLY A CA 1
ATOM 817 C C . GLY A 1 108 ? -12.218 14.839 0.082 1.00 61.97 108 GLY A C 1
ATOM 818 O O . GLY A 1 108 ? -12.688 15.954 0.312 1.00 61.97 108 GLY A O 1
ATOM 819 N N . THR A 1 109 ? -12.979 13.764 -0.129 1.00 68.62 109 THR A N 1
ATOM 820 C CA . THR A 1 109 ? -14.443 13.708 -0.022 1.00 68.62 109 THR A CA 1
ATOM 821 C C . THR A 1 109 ? -14.859 12.988 1.265 1.00 68.62 109 THR A C 1
ATOM 823 O O . THR A 1 109 ? -14.029 12.646 2.107 1.00 68.62 109 THR A O 1
ATOM 826 N N . GLY A 1 110 ? -16.163 12.793 1.462 1.00 69.38 110 GLY A N 1
ATOM 827 C CA . GLY A 1 110 ? -16.687 11.988 2.560 1.00 69.38 110 GLY A CA 1
ATOM 828 C C . GLY A 1 110 ? -18.122 11.578 2.281 1.00 69.38 110 GLY A C 1
ATOM 829 O O . GLY A 1 110 ? -19.005 12.435 2.229 1.00 69.38 110 GLY A O 1
ATOM 830 N N . ASN A 1 111 ? -18.346 10.283 2.105 1.00 75.25 111 ASN A N 1
ATOM 831 C CA . ASN A 1 111 ? -19.682 9.717 2.028 1.00 75.25 111 ASN A CA 1
ATOM 832 C C . ASN A 1 111 ? -20.270 9.516 3.426 1.00 75.25 111 ASN A C 1
ATOM 834 O O . ASN A 1 111 ? -19.629 9.739 4.460 1.00 75.25 111 ASN A O 1
ATOM 838 N N . VAL A 1 112 ? -21.539 9.133 3.440 1.00 79.12 112 VAL A N 1
ATOM 839 C CA . VAL A 1 112 ? -22.251 8.775 4.655 1.00 79.12 112 VAL A CA 1
ATOM 840 C C . VAL A 1 112 ? -21.980 7.306 4.945 1.00 79.12 112 VAL A C 1
ATOM 842 O O . VAL A 1 112 ? -22.219 6.439 4.113 1.00 79.12 112 VAL A O 1
ATOM 845 N N . PHE A 1 113 ? -21.486 7.017 6.144 1.00 80.88 113 PHE A N 1
ATOM 846 C CA . PHE A 1 113 ? -21.172 5.645 6.532 1.00 80.88 113 PHE A CA 1
ATOM 847 C C . PHE A 1 113 ? -22.420 4.760 6.672 1.00 80.88 113 PHE A C 1
ATOM 849 O O . PHE A 1 113 ? -22.328 3.565 6.415 1.00 80.88 113 PHE A O 1
ATOM 856 N N . ALA A 1 114 ? -23.586 5.348 6.974 1.00 81.00 114 ALA A N 1
ATOM 857 C CA . ALA A 1 114 ? -24.877 4.653 6.971 1.00 81.00 114 ALA A CA 1
ATOM 858 C C . ALA A 1 114 ? -25.294 4.077 5.605 1.00 81.00 114 ALA A C 1
ATOM 860 O O . ALA A 1 114 ? -26.204 3.250 5.560 1.00 81.00 114 ALA A O 1
ATOM 861 N N . ASP A 1 115 ? -24.652 4.490 4.508 1.00 82.56 115 ASP A N 1
ATOM 862 C CA . ASP A 1 115 ? -24.888 3.897 3.187 1.00 82.56 115 ASP A CA 1
ATOM 863 C C . ASP A 1 115 ? -24.180 2.535 3.032 1.00 82.56 115 ASP A C 1
ATOM 865 O O . ASP A 1 115 ? -24.438 1.800 2.077 1.00 82.56 115 ASP A O 1
ATOM 869 N N . TYR A 1 116 ? -23.304 2.178 3.977 1.00 82.25 116 TYR A N 1
ATOM 870 C CA . TYR A 1 116 ? -22.598 0.903 4.032 1.00 82.25 116 TYR A CA 1
ATOM 871 C C . TYR A 1 116 ? -23.182 0.000 5.124 1.00 82.25 116 TYR A C 1
ATOM 873 O O . TYR A 1 116 ? -23.626 0.450 6.175 1.00 82.25 116 TYR A O 1
ATOM 881 N N . ASP A 1 117 ? -23.107 -1.312 4.924 1.00 85.38 117 ASP A N 1
ATOM 882 C CA . ASP A 1 117 ? -23.483 -2.333 5.912 1.00 85.38 117 ASP A CA 1
ATOM 883 C C . ASP A 1 117 ? -22.317 -2.709 6.850 1.00 85.38 117 ASP A C 1
ATOM 885 O O . ASP A 1 117 ? -22.246 -3.817 7.398 1.00 85.38 117 ASP A O 1
ATOM 889 N N . ALA A 1 118 ? -21.381 -1.774 7.016 1.00 90.19 118 ALA A N 1
ATOM 890 C CA . ALA A 1 118 ? -20.168 -1.973 7.780 1.00 90.19 118 ALA A CA 1
ATOM 891 C C . ALA A 1 118 ? -20.453 -2.057 9.287 1.00 90.19 118 ALA A C 1
ATOM 893 O O . ALA A 1 118 ? -21.326 -1.380 9.837 1.00 90.19 118 ALA A O 1
ATOM 894 N N . ARG A 1 119 ? -19.697 -2.897 9.991 1.00 94.69 119 ARG A N 1
ATOM 895 C CA . ARG A 1 119 ? -19.748 -3.004 11.457 1.00 94.69 119 ARG A CA 1
ATOM 896 C C . ARG A 1 119 ? -18.447 -3.566 12.007 1.00 94.69 119 ARG A C 1
ATOM 898 O O . ARG A 1 119 ? -17.736 -4.291 11.314 1.00 94.69 119 ARG A O 1
ATOM 905 N N . VAL A 1 120 ? -18.188 -3.280 13.278 1.00 97.06 120 VAL A N 1
ATOM 906 C CA . VAL A 1 120 ? -17.126 -3.925 14.050 1.00 97.06 120 VAL A CA 1
ATOM 907 C C . VAL A 1 120 ? -17.718 -4.996 14.961 1.00 97.06 120 VAL A C 1
ATOM 909 O O . VAL A 1 120 ? -18.637 -4.734 15.738 1.00 97.06 120 VAL A O 1
ATOM 912 N N . GLU A 1 121 ? -17.168 -6.204 14.883 1.00 97.44 121 GLU A N 1
ATOM 913 C CA . GLU A 1 121 ? -17.473 -7.340 15.751 1.00 97.44 121 GLU A CA 1
ATOM 914 C C . GLU A 1 121 ? -16.273 -7.629 16.664 1.00 97.44 121 GLU A C 1
ATOM 916 O O . GLU A 1 121 ? -15.195 -7.983 16.198 1.00 97.44 121 GLU A O 1
ATOM 921 N N . VAL A 1 122 ? -16.454 -7.508 17.979 1.00 97.62 122 VAL A N 1
ATOM 922 C CA . VAL A 1 122 ? -15.433 -7.822 18.989 1.00 97.62 122 VAL A CA 1
ATOM 923 C C . VAL A 1 122 ? -15.772 -9.154 19.641 1.00 97.62 122 VAL A C 1
ATOM 925 O O . VAL A 1 122 ? -16.876 -9.321 20.149 1.00 97.62 122 VAL A O 1
ATOM 928 N N . ALA A 1 123 ? -14.839 -10.100 19.669 1.00 97.00 123 ALA A N 1
ATOM 929 C CA . ALA A 1 123 ? -15.023 -11.410 20.283 1.00 97.00 123 ALA A CA 1
ATOM 930 C C . ALA A 1 123 ? -13.854 -11.786 21.202 1.00 97.00 123 ALA A C 1
ATOM 932 O O . ALA A 1 123 ? -12.695 -11.604 20.831 1.00 97.00 123 ALA A O 1
ATOM 933 N N . THR A 1 124 ? -14.149 -12.362 22.369 1.00 95.44 124 THR A N 1
ATOM 934 C CA . THR A 1 124 ? -13.140 -12.960 23.261 1.00 95.44 124 THR A CA 1
ATOM 935 C C . THR A 1 124 ? -12.934 -14.441 22.936 1.00 95.44 124 THR A C 1
ATOM 937 O O . THR A 1 124 ? -13.813 -15.110 22.383 1.00 95.44 124 THR A O 1
ATOM 940 N N . ASP A 1 125 ? -11.802 -15.003 23.363 1.00 93.25 125 ASP A N 1
ATOM 941 C CA . ASP A 1 125 ? -11.545 -16.451 23.338 1.00 93.25 125 ASP A CA 1
ATOM 942 C C . ASP A 1 125 ? -12.468 -17.260 24.274 1.00 93.25 125 ASP A C 1
ATOM 944 O O . ASP A 1 125 ? -12.500 -18.489 24.216 1.00 93.25 125 ASP A O 1
ATOM 948 N N . LYS A 1 126 ? -13.262 -16.578 25.109 1.00 92.88 126 LYS A N 1
ATOM 949 C CA . LYS A 1 126 ? -14.283 -17.165 25.990 1.00 92.88 126 LYS A CA 1
ATOM 950 C C . LYS A 1 126 ? -15.690 -17.165 25.387 1.00 92.88 126 LYS A C 1
ATOM 952 O O . LYS A 1 126 ? -16.620 -17.648 26.026 1.00 92.88 126 LYS A O 1
ATOM 957 N N . GLY A 1 127 ? -15.852 -16.659 24.163 1.00 89.94 127 GLY A N 1
ATOM 958 C CA . GLY A 1 127 ? -17.124 -16.664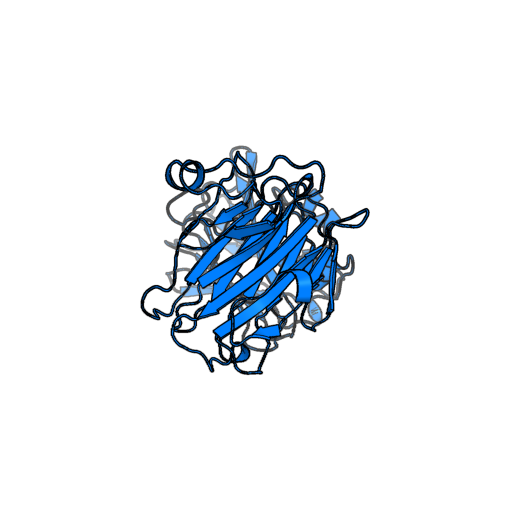 23.436 1.00 89.94 127 GLY A CA 1
ATOM 959 C C . GLY A 1 127 ? -18.018 -15.448 23.688 1.00 89.94 127 GLY A C 1
ATOM 960 O O . GLY A 1 127 ? -19.116 -15.388 23.134 1.00 89.94 127 GLY A O 1
ATOM 961 N N . GLU A 1 128 ? -17.559 -14.463 24.465 1.00 94.19 128 GLU A N 1
ATOM 962 C CA . GLU A 1 128 ? -18.220 -13.160 24.554 1.00 94.19 128 GLU A CA 1
ATOM 963 C C . GLU A 1 128 ? -18.113 -12.455 23.197 1.00 94.19 128 GLU A C 1
ATOM 965 O O . GLU A 1 128 ? -17.060 -12.494 22.560 1.00 94.19 128 GLU A O 1
ATOM 970 N N . ARG A 1 129 ? -19.205 -11.843 22.731 1.00 96.25 129 ARG A N 1
ATOM 971 C CA . ARG A 1 129 ? -19.256 -11.143 21.442 1.00 96.25 129 ARG A CA 1
ATOM 972 C C . ARG A 1 129 ? -19.988 -9.828 21.574 1.00 96.25 129 ARG A C 1
ATOM 974 O O . ARG A 1 129 ? -21.076 -9.810 22.148 1.00 96.25 129 ARG A O 1
ATOM 981 N N . HIS A 1 130 ? -19.455 -8.781 20.964 1.00 96.44 130 HIS A N 1
ATOM 982 C CA . HIS A 1 130 ? -20.050 -7.456 20.883 1.00 96.44 130 HIS A CA 1
ATOM 983 C C . HIS A 1 130 ? -20.045 -6.936 19.457 1.00 96.44 130 HIS A C 1
ATOM 985 O O . HIS A 1 130 ? -19.142 -7.253 18.691 1.00 96.44 130 HIS A O 1
ATOM 991 N N . THR A 1 131 ? -21.040 -6.131 19.109 1.00 96.94 131 THR A N 1
ATOM 992 C CA . THR A 1 131 ? -21.152 -5.545 17.771 1.00 96.94 131 THR A CA 1
ATOM 993 C C . THR A 1 131 ? -21.437 -4.058 17.877 1.00 96.94 131 THR A C 1
ATOM 995 O O . THR A 1 131 ? -22.267 -3.644 18.690 1.00 96.94 131 THR A O 1
ATOM 998 N N . VAL A 1 132 ? -20.750 -3.275 17.050 1.00 96.31 132 VAL A N 1
ATOM 999 C CA . VAL A 1 132 ? -20.952 -1.836 16.873 1.00 96.31 132 VAL A CA 1
ATOM 1000 C C . VAL A 1 132 ? -21.180 -1.584 15.388 1.00 96.31 132 VAL A C 1
ATOM 1002 O O . VAL A 1 132 ? -20.290 -1.843 14.577 1.00 96.31 132 VAL A O 1
ATOM 1005 N N . ALA A 1 133 ? -22.380 -1.132 15.032 1.00 92.62 133 ALA A N 1
ATOM 1006 C CA . ALA A 1 133 ? -22.716 -0.791 13.656 1.00 92.62 133 ALA A CA 1
ATOM 1007 C C . ALA A 1 133 ? -22.033 0.515 13.230 1.00 92.62 133 ALA A C 1
ATOM 1009 O O . ALA A 1 133 ? -21.814 1.414 14.047 1.00 92.62 133 ALA A O 1
ATOM 1010 N N . LEU A 1 134 ? -21.704 0.610 11.943 1.00 88.44 134 LEU A N 1
ATOM 1011 C CA . LEU A 1 134 ? -21.219 1.828 11.311 1.00 88.44 134 LEU A CA 1
ATOM 1012 C C . LEU A 1 134 ? -22.380 2.525 10.584 1.00 88.44 134 LEU A C 1
ATOM 1014 O O . LEU A 1 134 ? -22.395 2.629 9.369 1.00 88.44 134 LEU A O 1
ATOM 1018 N N . ASP A 1 135 ? -23.378 2.982 11.338 1.00 84.50 135 ASP A N 1
ATOM 1019 C CA . ASP A 1 135 ? -24.684 3.445 10.836 1.00 84.50 135 ASP A CA 1
ATOM 1020 C C . ASP A 1 135 ? -24.888 4.969 10.941 1.00 84.50 135 ASP A C 1
ATOM 1022 O O . ASP A 1 135 ? -26.009 5.483 10.899 1.00 84.50 135 ASP A O 1
ATOM 1026 N N . SER A 1 136 ? -23.795 5.720 11.086 1.00 86.31 136 SER A N 1
ATOM 1027 C CA . SER A 1 136 ? -23.858 7.173 11.226 1.00 86.31 136 SER A CA 1
ATOM 1028 C C . SER A 1 136 ? -24.267 7.851 9.918 1.00 86.31 136 SER A C 1
ATOM 1030 O O . SER A 1 136 ? -23.618 7.684 8.884 1.00 86.31 136 SER A O 1
ATOM 1032 N N . ALA A 1 137 ? -25.299 8.695 9.994 1.00 87.56 137 ALA A N 1
ATOM 1033 C CA . ALA A 1 137 ? -25.745 9.555 8.897 1.00 87.56 137 ALA A CA 1
ATOM 1034 C C . ALA A 1 137 ? -24.820 10.770 8.654 1.00 87.56 137 ALA A C 1
ATOM 1036 O O . ALA A 1 137 ? -25.047 11.562 7.739 1.00 87.56 137 ALA A O 1
ATOM 1037 N N . GLN A 1 138 ? -23.802 10.962 9.497 1.00 89.25 138 GLN A N 1
ATOM 1038 C CA . GLN A 1 138 ? -22.831 12.038 9.340 1.00 89.25 138 GLN A CA 1
ATOM 1039 C C . GLN A 1 138 ? -21.837 11.698 8.221 1.00 89.25 138 GLN A C 1
ATOM 1041 O O . GLN A 1 138 ? -21.343 10.576 8.136 1.00 89.25 138 GLN A O 1
ATOM 1046 N N . THR A 1 139 ? -21.505 12.686 7.391 1.00 87.44 139 THR A N 1
ATOM 1047 C CA . THR A 1 139 ? -20.477 12.558 6.350 1.00 87.44 139 THR A CA 1
ATOM 1048 C C . THR A 1 139 ? -19.075 12.611 6.946 1.00 87.44 139 THR A C 1
ATOM 1050 O O . THR A 1 139 ? -18.790 13.457 7.801 1.00 87.44 139 THR A O 1
ATOM 1053 N N . GLY A 1 140 ? -18.170 11.784 6.436 1.00 88.88 140 GLY A N 1
ATOM 1054 C CA . GLY A 1 140 ? -16.754 11.840 6.778 1.00 88.88 140 GLY A CA 1
ATOM 1055 C C . GLY A 1 140 ? -15.972 10.723 6.106 1.00 88.88 140 GLY A C 1
ATOM 1056 O O . GLY A 1 140 ? -16.549 9.787 5.568 1.00 88.88 140 GLY A O 1
ATOM 1057 N N . ALA A 1 141 ? -14.649 10.830 6.138 1.00 88.00 141 ALA A N 1
ATOM 1058 C CA . ALA A 1 141 ? -13.763 9.818 5.567 1.00 88.00 141 ALA A CA 1
ATOM 1059 C C . ALA A 1 141 ? -13.301 8.787 6.610 1.00 88.00 141 ALA A C 1
ATOM 1061 O O . ALA A 1 141 ? -12.763 7.742 6.254 1.00 88.00 141 ALA A O 1
ATOM 1062 N N . VAL A 1 142 ? -13.489 9.082 7.902 1.00 92.56 142 VAL A N 1
ATOM 1063 C CA . VAL A 1 142 ? -13.047 8.229 9.008 1.00 92.56 142 VAL A CA 1
ATOM 1064 C C . VAL A 1 142 ? -14.174 8.040 10.008 1.00 92.56 142 VAL A C 1
ATOM 1066 O O . VAL A 1 142 ? -14.824 9.007 10.413 1.00 92.56 142 VAL A O 1
ATOM 1069 N N . ALA A 1 143 ? -14.350 6.802 10.451 1.00 94.94 143 ALA A N 1
ATOM 1070 C CA . ALA A 1 143 ? -15.220 6.440 11.551 1.00 94.94 143 ALA A CA 1
ATOM 1071 C C . ALA A 1 143 ? -14.409 5.858 12.709 1.00 94.94 143 ALA A C 1
ATOM 1073 O O . ALA A 1 143 ? -13.700 4.871 12.547 1.00 94.94 143 ALA A O 1
ATOM 1074 N N . VAL A 1 144 ? -14.543 6.444 13.893 1.00 95.88 144 VAL A N 1
ATOM 1075 C CA . VAL A 1 144 ? -14.092 5.871 15.163 1.00 95.88 144 VAL A CA 1
ATOM 1076 C C . VAL A 1 144 ? -15.283 5.109 15.733 1.00 95.88 144 VAL A C 1
ATOM 1078 O O . VAL A 1 144 ? -16.229 5.715 16.236 1.00 95.88 144 VAL A O 1
ATOM 1081 N N . LEU A 1 145 ? -15.283 3.784 15.586 1.00 95.62 145 LEU A N 1
ATOM 1082 C CA . LEU A 1 145 ? -16.453 2.966 15.908 1.00 95.62 145 LEU A CA 1
ATOM 1083 C C . LEU A 1 145 ? -16.545 2.717 17.405 1.00 95.62 145 LEU A C 1
ATOM 1085 O O . LEU A 1 145 ? -17.581 2.940 18.029 1.00 95.62 145 LEU A O 1
ATOM 1089 N N . CYS A 1 146 ? -15.451 2.250 17.993 1.00 96.94 146 CYS A N 1
ATOM 1090 C CA . CYS A 1 146 ? -15.395 1.918 19.402 1.00 96.94 146 CYS A CA 1
ATOM 1091 C C . CYS A 1 146 ? -14.002 2.143 19.967 1.00 96.94 146 CYS A C 1
ATOM 1093 O O . CYS A 1 146 ? -13.026 2.328 19.239 1.00 96.94 146 CYS A O 1
ATOM 1095 N N . LYS A 1 147 ? -13.918 2.127 21.290 1.00 96.94 147 LYS A N 1
ATOM 1096 C CA . LYS A 1 147 ? -12.659 2.211 22.014 1.00 96.94 147 LYS A CA 1
ATOM 1097 C C . LYS A 1 147 ? -12.661 1.279 23.210 1.00 96.94 147 LYS A C 1
ATOM 1099 O O . LYS A 1 147 ? -13.699 1.048 23.828 1.00 96.94 147 LYS A O 1
ATOM 1104 N N . PHE A 1 148 ? -11.487 0.763 23.534 1.00 97.19 148 PHE A N 1
ATOM 1105 C CA . PHE A 1 148 ? -11.230 0.097 24.797 1.00 97.19 148 PHE A CA 1
ATOM 1106 C C . PHE A 1 148 ? -10.681 1.124 25.777 1.00 97.19 148 PHE A C 1
ATOM 1108 O O . PHE A 1 148 ? -9.691 1.788 25.472 1.00 97.19 148 PHE A O 1
ATOM 1115 N N . GLU A 1 149 ? -11.312 1.247 26.940 1.00 94.00 149 GLU A N 1
ATOM 1116 C CA . GLU A 1 149 ? -10.884 2.150 28.009 1.00 94.00 149 GLU A CA 1
ATOM 1117 C C . GLU A 1 149 ? -10.644 1.359 29.292 1.00 94.00 149 GLU A C 1
ATOM 1119 O O . GLU A 1 149 ? -11.474 0.547 29.712 1.00 94.00 149 GLU A O 1
ATOM 1124 N N . GLY A 1 150 ? -9.490 1.590 29.919 1.00 85.44 150 GLY A N 1
ATOM 1125 C CA . GLY A 1 150 ? -9.168 0.992 31.209 1.00 85.44 150 GLY A CA 1
ATOM 1126 C C . GLY A 1 150 ? -9.939 1.673 32.340 1.00 85.44 150 GLY A C 1
ATOM 1127 O O . GLY A 1 150 ? -9.826 2.882 32.527 1.00 85.44 150 GLY A O 1
ATOM 1128 N N . GLY A 1 151 ? -10.683 0.899 33.131 1.00 76.75 151 GLY A N 1
ATOM 1129 C CA . GLY A 1 151 ? -11.425 1.380 34.295 1.00 76.75 151 GLY A CA 1
ATOM 1130 C C . GLY A 1 151 ? -11.087 0.622 35.579 1.00 76.75 151 GLY A C 1
ATOM 1131 O O . GLY A 1 151 ? -10.346 -0.359 35.583 1.00 76.75 151 GLY A O 1
ATOM 1132 N N . PHE A 1 152 ? -11.668 1.068 36.697 1.00 74.75 152 PHE A N 1
ATOM 1133 C CA . PHE A 1 152 ? -11.485 0.431 38.008 1.00 74.75 152 PHE A CA 1
ATOM 1134 C C . PHE A 1 152 ? -11.961 -1.033 38.039 1.00 74.75 152 PHE A C 1
ATOM 1136 O O . PHE A 1 152 ? -11.369 -1.855 38.729 1.00 74.75 152 PHE A O 1
ATOM 1143 N N . MET A 1 153 ? -13.011 -1.366 37.277 1.00 77.25 153 MET A N 1
ATOM 1144 C CA . MET A 1 153 ? -13.583 -2.721 37.210 1.00 77.25 153 MET A CA 1
ATOM 1145 C C . MET A 1 153 ? -13.001 -3.589 36.082 1.00 77.25 153 MET A C 1
ATOM 1147 O O . MET A 1 153 ? -13.532 -4.663 35.815 1.00 77.25 153 MET A O 1
ATOM 1151 N N . GLY A 1 154 ? -11.943 -3.130 35.411 1.00 83.94 154 GLY A N 1
ATOM 1152 C CA . GLY A 1 154 ? -11.386 -3.770 34.219 1.00 83.94 154 GLY A CA 1
ATOM 1153 C C . GLY A 1 154 ? -11.572 -2.920 32.964 1.00 83.94 154 GLY A C 1
ATOM 1154 O O . GLY A 1 154 ? -11.902 -1.735 33.037 1.00 83.94 154 GLY A O 1
ATOM 1155 N N . THR A 1 155 ? -11.319 -3.524 31.808 1.00 91.94 155 THR A N 1
ATOM 1156 C CA . THR A 1 155 ? -11.389 -2.839 30.514 1.00 91.94 155 THR A CA 1
ATOM 1157 C C . THR A 1 155 ? -12.805 -2.879 29.956 1.00 91.94 155 THR A C 1
ATOM 1159 O O . THR A 1 155 ? -13.419 -3.944 29.870 1.00 91.94 155 THR A O 1
ATOM 1162 N N . SER A 1 156 ? -13.305 -1.723 29.534 1.00 94.69 156 SER A N 1
ATOM 1163 C CA . SER A 1 156 ? -14.610 -1.598 28.889 1.00 94.69 156 SER A CA 1
ATOM 1164 C C . SER A 1 156 ? -14.454 -1.391 27.391 1.00 94.69 156 SER A C 1
ATOM 1166 O O . SER A 1 156 ? -13.635 -0.583 26.959 1.00 94.69 156 SER A O 1
ATOM 1168 N N . LEU A 1 157 ? -15.283 -2.073 26.604 1.00 96.69 157 LEU A N 1
ATOM 1169 C CA . LEU A 1 157 ? -15.544 -1.722 25.214 1.00 96.69 157 LEU A CA 1
ATOM 1170 C C . LEU A 1 157 ? -16.644 -0.659 25.186 1.00 96.69 157 LEU A C 1
ATOM 1172 O O . LEU A 1 157 ? -17.749 -0.914 25.661 1.00 96.69 157 LEU A O 1
ATOM 1176 N N . VAL A 1 158 ? -16.354 0.510 24.625 1.00 96.75 158 VAL A N 1
ATOM 1177 C CA . VAL A 1 158 ? -17.272 1.650 24.536 1.00 96.75 158 VAL A CA 1
ATOM 1178 C C . VAL A 1 158 ? -17.565 1.937 23.068 1.00 96.75 158 VAL A C 1
ATOM 1180 O O . VAL A 1 158 ? -16.638 2.091 22.275 1.00 96.75 158 VAL A O 1
ATOM 1183 N N . ASN A 1 159 ? -18.840 2.029 22.696 1.00 96.19 159 ASN A N 1
ATOM 1184 C CA . ASN A 1 159 ? -19.243 2.567 21.400 1.00 96.19 159 ASN A CA 1
ATOM 1185 C C . ASN A 1 159 ? -18.886 4.068 21.356 1.00 96.19 159 ASN A C 1
ATOM 1187 O O . ASN A 1 159 ? -19.363 4.843 22.188 1.00 96.19 159 ASN A O 1
ATOM 1191 N N . ASP A 1 160 ? -18.068 4.476 20.385 1.00 92.94 160 ASP A N 1
ATOM 119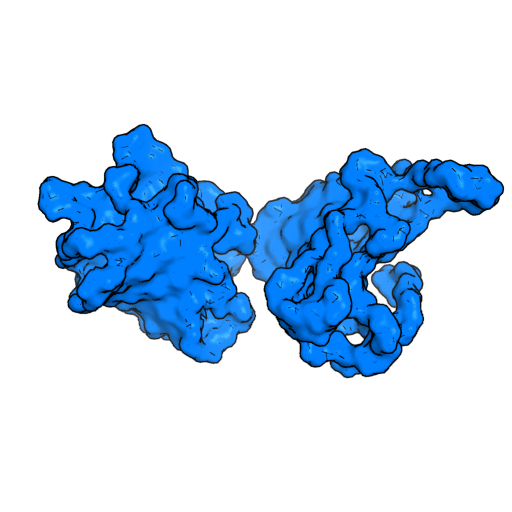2 C CA . ASP A 1 160 ? -17.764 5.886 20.118 1.00 92.94 160 ASP A CA 1
ATOM 1193 C C . ASP A 1 160 ? -18.601 6.435 18.946 1.00 92.94 160 ASP A C 1
ATOM 1195 O O . ASP A 1 160 ? -19.046 7.583 19.006 1.00 92.94 160 ASP A O 1
ATOM 1199 N N . SER A 1 161 ? -18.864 5.622 17.911 1.00 92.00 161 SER A N 1
ATOM 1200 C CA . SER A 1 161 ? -19.662 5.954 16.714 1.00 92.00 161 SER A CA 1
ATOM 1201 C C . SER A 1 161 ? -19.454 7.395 16.219 1.00 92.00 161 SER A C 1
ATOM 1203 O O . SER A 1 161 ? -20.407 8.119 15.925 1.00 92.00 161 SER A O 1
ATOM 1205 N N . GLN A 1 162 ? -18.200 7.852 16.166 1.00 93.44 162 GLN A N 1
ATOM 1206 C CA . GLN A 1 162 ? -17.860 9.200 15.724 1.00 93.44 162 GLN A CA 1
ATOM 1207 C C . GLN A 1 162 ? -17.373 9.169 14.281 1.00 93.44 162 GLN A C 1
ATOM 1209 O O . GLN A 1 162 ? -16.369 8.533 13.982 1.00 93.44 162 GLN A O 1
ATOM 1214 N N . VAL A 1 163 ? -18.041 9.908 13.398 1.00 94.06 163 VAL A N 1
ATOM 1215 C CA . VAL A 1 163 ? -17.578 10.122 12.023 1.00 94.06 163 VAL A CA 1
ATOM 1216 C C . VAL A 1 163 ? -16.978 11.516 11.902 1.00 94.06 163 VAL A C 1
ATOM 1218 O O . VAL A 1 163 ? -17.481 12.473 12.494 1.00 94.06 163 VAL A O 1
ATOM 1221 N N . MET A 1 164 ? -15.878 11.637 11.165 1.00 93.38 164 MET A N 1
ATOM 1222 C CA . MET A 1 164 ? -15.201 12.910 10.938 1.00 93.38 164 MET A CA 1
ATOM 1223 C C . MET A 1 164 ? -14.406 12.914 9.630 1.00 93.38 164 MET A C 1
ATOM 1225 O O . MET A 1 164 ? -14.169 11.874 9.010 1.00 93.38 164 MET A O 1
ATOM 1229 N N . ASP A 1 165 ? -13.991 14.103 9.195 1.00 90.25 165 ASP A N 1
ATOM 1230 C CA . ASP A 1 165 ? -13.011 14.222 8.120 1.00 90.25 165 ASP A CA 1
ATOM 1231 C C . ASP A 1 165 ? -11.614 13.772 8.585 1.00 90.25 165 ASP A C 1
ATOM 1233 O O . ASP A 1 165 ? -11.310 13.686 9.779 1.00 90.25 165 ASP A O 1
ATOM 1237 N N . PHE A 1 166 ? -10.743 13.484 7.620 1.00 86.88 166 PHE A N 1
ATOM 1238 C CA . PHE A 1 166 ? -9.419 12.940 7.900 1.00 86.88 166 PHE A CA 1
ATOM 1239 C C . PHE A 1 166 ? -8.528 13.886 8.725 1.00 86.88 166 PHE A C 1
ATOM 1241 O O . PHE A 1 166 ? -7.743 13.444 9.564 1.00 86.88 166 PHE A O 1
ATOM 1248 N N . LYS A 1 167 ? -8.657 15.203 8.539 1.00 86.00 167 LYS A N 1
ATOM 1249 C CA . LYS A 1 167 ? -7.843 16.187 9.262 1.00 86.00 167 LYS A CA 1
ATOM 1250 C C . LYS A 1 167 ? -8.288 16.297 10.720 1.00 86.00 167 LYS A C 1
ATOM 1252 O O . LYS A 1 167 ? -7.447 16.335 11.620 1.00 86.00 167 LYS A O 1
ATOM 1257 N N . ALA A 1 168 ? -9.597 16.319 10.958 1.00 92.50 168 ALA A N 1
ATOM 1258 C CA . ALA A 1 168 ? -10.183 16.265 12.288 1.00 92.50 168 ALA A CA 1
ATOM 1259 C C . ALA A 1 168 ? -9.733 14.994 13.018 1.00 92.50 168 ALA A C 1
ATOM 1261 O O . ALA A 1 168 ? -9.286 15.082 14.165 1.00 92.50 168 ALA A O 1
ATOM 1262 N N . PHE A 1 169 ? -9.730 13.850 12.328 1.00 94.12 169 PHE A N 1
ATOM 1263 C CA . PHE A 1 169 ? -9.220 12.585 12.851 1.00 94.12 169 PHE A CA 1
ATOM 1264 C C . PHE A 1 169 ? -7.765 12.679 13.323 1.00 94.12 169 PHE A C 1
ATOM 1266 O O . PHE A 1 169 ? -7.490 12.405 14.493 1.00 94.12 169 PHE A O 1
ATOM 1273 N N . GLN A 1 170 ? -6.859 13.171 12.472 1.00 92.06 170 GLN A N 1
ATOM 1274 C CA . GLN A 1 170 ? -5.444 13.354 12.823 1.00 92.06 170 GLN A CA 1
ATOM 1275 C C . GLN A 1 170 ? -5.230 14.264 14.043 1.00 92.06 170 GLN A C 1
ATOM 1277 O O . GLN A 1 170 ? -4.250 14.096 14.769 1.00 92.06 170 GLN A O 1
ATOM 1282 N N . SER A 1 171 ? -6.122 15.235 14.260 1.00 93.56 171 SER A N 1
ATOM 1283 C CA . SER A 1 171 ? -6.049 16.157 15.401 1.00 93.56 171 SER A CA 1
ATOM 1284 C C . SER A 1 171 ? -6.712 15.642 16.685 1.00 93.56 171 SER A C 1
ATOM 1286 O O . SER A 1 171 ? -6.367 16.111 17.768 1.00 93.56 171 SER A O 1
ATOM 1288 N N . THR A 1 172 ? -7.651 14.698 16.577 1.00 94.69 172 THR A N 1
ATOM 1289 C CA . THR A 1 172 ? -8.506 14.267 17.698 1.00 94.69 172 THR A CA 1
ATOM 1290 C C . THR A 1 172 ? -8.042 12.947 18.300 1.00 94.69 172 THR A C 1
ATOM 1292 O O . THR A 1 172 ? -8.058 12.786 19.521 1.00 94.69 172 THR A O 1
ATOM 1295 N N . VAL A 1 173 ? -7.622 11.996 17.462 1.00 96.56 173 VAL A N 1
ATOM 1296 C CA . VAL A 1 173 ? -7.288 10.637 17.901 1.00 96.56 173 VAL A CA 1
ATOM 1297 C C . VAL A 1 173 ? -5.782 10.523 18.179 1.00 96.56 173 VAL A C 1
ATOM 1299 O O . VAL A 1 173 ? -4.968 10.802 17.295 1.00 96.56 173 VAL A O 1
ATOM 1302 N N . PRO A 1 174 ? -5.362 10.115 19.392 1.00 96.06 174 PRO A N 1
ATOM 1303 C CA . PRO A 1 174 ? -3.946 9.956 19.721 1.00 96.06 174 PRO A CA 1
ATOM 1304 C C . PRO A 1 174 ? -3.228 9.002 18.763 1.00 96.06 174 PRO A C 1
ATOM 1306 O O . PRO A 1 174 ? -3.706 7.906 18.501 1.00 96.06 174 PRO A O 1
ATOM 1309 N N . GLY A 1 175 ? -2.072 9.418 18.241 1.00 93.56 175 GLY A N 1
ATOM 1310 C CA . GLY A 1 175 ? -1.286 8.632 17.281 1.00 93.56 175 GLY A CA 1
ATOM 1311 C C . GLY A 1 175 ? -1.739 8.759 15.821 1.00 93.56 175 GLY A C 1
ATOM 1312 O O . GLY A 1 175 ? -0.950 8.459 14.926 1.00 93.56 175 GLY A O 1
ATOM 1313 N N . ALA A 1 176 ? -2.942 9.279 15.552 1.00 93.62 176 ALA A N 1
ATOM 1314 C CA . ALA A 1 176 ? -3.479 9.400 14.194 1.00 93.62 176 ALA A CA 1
ATOM 1315 C C . ALA A 1 176 ? -2.707 10.384 13.304 1.00 93.62 176 ALA A C 1
ATOM 1317 O O . ALA A 1 176 ? -2.705 10.240 12.087 1.00 93.62 176 ALA A O 1
ATOM 1318 N N . SER A 1 177 ? -1.991 11.353 13.879 1.00 90.69 177 SER A N 1
ATOM 1319 C CA . SER A 1 177 ? -1.154 12.291 13.117 1.00 90.69 177 SER A CA 1
ATOM 1320 C C . SER A 1 177 ? 0.009 11.626 12.365 1.00 90.69 177 SER A C 1
ATOM 1322 O O . SER A 1 177 ? 0.553 12.226 11.436 1.00 90.69 177 SER A O 1
ATOM 1324 N N . ALA A 1 178 ? 0.390 10.400 12.745 1.00 85.94 178 ALA A N 1
ATOM 1325 C CA . ALA A 1 178 ? 1.384 9.608 12.024 1.00 85.94 178 ALA A CA 1
ATOM 1326 C C . ALA A 1 178 ? 0.824 9.011 10.725 1.00 85.94 178 ALA A C 1
ATOM 1328 O O . ALA A 1 178 ? 1.583 8.839 9.770 1.00 85.94 178 ALA A O 1
ATOM 1329 N N . LEU A 1 179 ? -0.488 8.748 10.676 1.00 84.75 179 LEU A N 1
ATOM 1330 C CA . LEU A 1 179 ? -1.152 8.212 9.498 1.00 84.75 179 LEU A CA 1
ATOM 1331 C C . LEU A 1 179 ? -1.113 9.255 8.384 1.00 84.75 179 LEU A C 1
ATOM 1333 O O . LEU A 1 179 ? -1.664 10.352 8.505 1.00 84.75 179 LEU A O 1
ATOM 1337 N N . LYS A 1 180 ? -0.486 8.890 7.272 1.00 78.19 180 LYS A N 1
ATOM 1338 C CA . LYS A 1 180 ? -0.542 9.659 6.034 1.00 78.19 180 LYS A CA 1
ATOM 1339 C C . LYS A 1 180 ? -1.248 8.807 5.003 1.00 78.19 180 LYS A C 1
ATOM 1341 O O . LYS A 1 180 ? -0.799 7.700 4.719 1.00 78.19 180 LYS A O 1
ATOM 1346 N N . LEU A 1 181 ? -2.317 9.346 4.428 1.00 68.06 181 LEU A N 1
ATOM 1347 C CA . LEU A 1 181 ? -2.905 8.785 3.221 1.00 68.06 181 LEU A CA 1
ATOM 1348 C C . LEU A 1 181 ? -1.846 8.896 2.127 1.00 68.06 181 LEU A C 1
ATOM 1350 O O . LEU A 1 181 ? -1.600 9.985 1.599 1.00 68.06 181 LEU A O 1
ATOM 1354 N N . SER A 1 182 ? -1.168 7.797 1.815 1.00 62.50 182 SER A N 1
ATOM 1355 C CA . SER A 1 182 ? -0.515 7.700 0.522 1.00 62.50 182 SER A CA 1
ATOM 1356 C C . SER A 1 182 ? -1.632 7.735 -0.511 1.00 62.50 182 SER A C 1
ATOM 1358 O O . SER A 1 182 ? -2.569 6.957 -0.400 1.00 62.50 182 SER A O 1
ATOM 1360 N N . SER A 1 183 ? -1.601 8.635 -1.495 1.00 62.06 183 SER A N 1
ATOM 1361 C CA . SER A 1 183 ? -2.591 8.568 -2.578 1.00 62.06 183 SER A CA 1
ATOM 1362 C C . SER A 1 183 ? -2.341 7.262 -3.340 1.00 62.06 183 SER A C 1
ATOM 1364 O O . SER A 1 183 ? -1.344 7.186 -4.068 1.00 62.06 183 SER A O 1
ATOM 1366 N N . LYS A 1 184 ? -3.181 6.248 -3.145 1.00 71.25 184 LYS A N 1
ATOM 1367 C CA . LYS A 1 184 ? -3.110 5.000 -3.896 1.00 71.25 184 LYS A CA 1
ATOM 1368 C C . LYS A 1 184 ? -3.737 5.268 -5.247 1.00 71.25 184 LYS A C 1
ATOM 1370 O O . LYS A 1 184 ? -4.846 5.792 -5.339 1.00 71.25 184 LYS A O 1
ATOM 1375 N N . VAL A 1 185 ? -2.998 4.972 -6.300 1.00 79.62 185 VAL A N 1
ATOM 1376 C CA . VAL A 1 185 ? -3.486 5.090 -7.669 1.00 79.62 185 VAL A CA 1
ATOM 1377 C C . VAL A 1 185 ? -3.376 3.722 -8.306 1.00 79.62 185 VAL A C 1
ATOM 1379 O O . VAL A 1 185 ? -2.285 3.174 -8.381 1.00 79.62 185 VAL A O 1
ATOM 1382 N N . VAL A 1 186 ? -4.486 3.175 -8.785 1.00 84.31 186 VAL A N 1
ATOM 1383 C CA . VAL A 1 186 ? -4.459 1.932 -9.560 1.00 84.31 186 VAL A CA 1
ATOM 1384 C C . VAL A 1 186 ? -4.521 2.301 -11.033 1.00 84.31 186 VAL A C 1
ATOM 1386 O O . VAL A 1 186 ? -5.525 2.845 -11.488 1.00 84.31 186 VAL A O 1
ATOM 1389 N N . LEU A 1 187 ? -3.451 2.019 -11.772 1.00 88.38 187 LEU A N 1
ATOM 1390 C CA . LEU A 1 187 ? -3.416 2.189 -13.220 1.00 88.38 187 LEU A CA 1
ATOM 1391 C C . LEU A 1 187 ? -3.937 0.892 -13.847 1.00 88.38 187 LEU A C 1
ATOM 1393 O O . LEU A 1 187 ? -3.172 -0.049 -14.049 1.00 88.38 187 LEU A O 1
ATOM 1397 N N . LYS A 1 188 ? -5.243 0.805 -14.109 1.00 84.62 188 LYS A N 1
ATOM 1398 C CA . LYS A 1 188 ? -5.905 -0.408 -14.622 1.00 84.62 188 LYS A CA 1
ATOM 1399 C C . LYS A 1 188 ? -5.765 -0.546 -16.133 1.00 84.62 188 LYS A C 1
ATOM 1401 O O . LYS A 1 188 ? -5.655 -1.662 -16.632 1.00 84.62 188 LYS A O 1
ATOM 1406 N N . GLN A 1 189 ? -5.786 0.568 -16.861 1.00 87.25 189 GLN A N 1
ATOM 1407 C CA . GLN A 1 189 ? -5.770 0.549 -18.323 1.00 87.25 189 GLN A CA 1
ATOM 1408 C C . GLN A 1 189 ? -4.395 0.917 -18.874 1.00 87.25 189 GLN A C 1
ATOM 1410 O O . GLN A 1 189 ? -3.712 1.816 -18.379 1.00 87.25 189 GLN A O 1
ATOM 1415 N N . LYS A 1 190 ? -4.004 0.236 -19.953 1.00 94.06 190 LYS A N 1
ATOM 1416 C CA . LYS A 1 190 ? -2.786 0.550 -20.697 1.00 94.06 190 LYS A CA 1
ATOM 1417 C C . LYS A 1 190 ? -2.765 2.026 -21.105 1.00 94.06 190 LYS A C 1
ATOM 1419 O O . LYS A 1 190 ? -3.717 2.530 -21.695 1.00 94.06 190 LYS A O 1
ATOM 1424 N N . GLY A 1 191 ? -1.653 2.698 -20.825 1.00 93.69 191 GLY A N 1
ATOM 1425 C CA . GLY A 1 191 ? -1.443 4.118 -21.099 1.00 93.69 191 GLY A CA 1
ATOM 1426 C C . GLY A 1 191 ? -1.882 5.060 -19.974 1.00 93.69 191 GLY A C 1
ATOM 1427 O O . GLY A 1 191 ? -1.523 6.239 -20.017 1.00 93.69 191 GLY A O 1
ATOM 1428 N N . GLU A 1 192 ? -2.597 4.576 -18.951 1.00 92.31 192 GLU A N 1
ATOM 1429 C CA . GLU A 1 192 ? -2.831 5.365 -17.739 1.00 92.31 192 GLU A CA 1
ATOM 1430 C C . GLU A 1 192 ? -1.505 5.703 -17.060 1.00 92.31 192 GLU A C 1
ATOM 1432 O O . GLU A 1 192 ? -0.539 4.934 -17.096 1.00 92.31 192 GLU A O 1
ATOM 1437 N N . LYS A 1 193 ? -1.457 6.884 -16.443 1.00 94.38 193 LYS A N 1
ATOM 1438 C CA . LYS A 1 193 ? -0.237 7.420 -15.850 1.00 94.38 193 LYS A CA 1
ATOM 1439 C C . LYS A 1 193 ? -0.503 8.162 -14.556 1.00 94.38 193 LYS A C 1
ATOM 1441 O O . LYS A 1 193 ? -1.523 8.833 -14.410 1.00 94.38 193 LYS A O 1
ATOM 1446 N N . ALA A 1 194 ? 0.469 8.113 -13.657 1.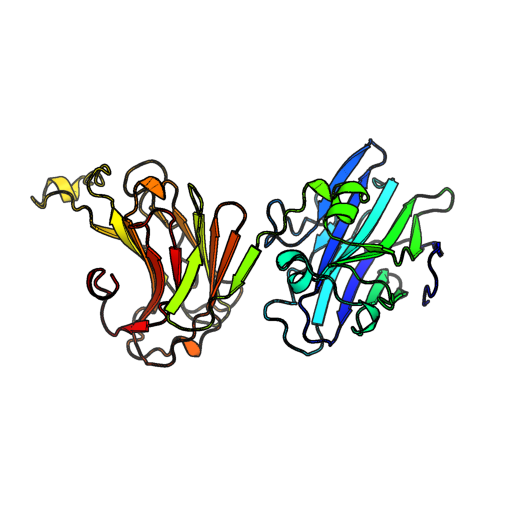00 88.50 194 ALA A N 1
ATOM 1447 C CA . ALA A 1 194 ? 0.466 8.864 -12.413 1.00 88.50 194 ALA A CA 1
ATOM 1448 C C . ALA A 1 194 ? 1.825 9.521 -12.171 1.00 88.50 194 ALA A C 1
ATOM 1450 O O . ALA A 1 194 ? 2.876 8.949 -12.456 1.00 88.50 194 ALA A O 1
ATOM 1451 N N . SER A 1 195 ? 1.813 10.741 -11.634 1.00 89.12 195 SER A N 1
ATOM 1452 C CA . SER A 1 195 ? 3.048 11.435 -11.260 1.00 89.12 195 SER A CA 1
ATOM 1453 C C . SER A 1 195 ? 3.707 10.753 -10.063 1.00 89.12 195 SER A C 1
ATOM 1455 O O . SER A 1 195 ? 3.050 10.528 -9.046 1.00 89.12 195 SER A O 1
ATOM 1457 N N . LEU A 1 196 ? 5.012 10.526 -10.144 1.00 86.12 196 LEU A N 1
ATOM 1458 C CA . LEU A 1 196 ? 5.833 9.905 -9.111 1.00 86.12 196 LEU A CA 1
ATOM 1459 C C . LEU A 1 196 ? 6.906 10.902 -8.647 1.00 86.12 196 LEU A C 1
ATOM 1461 O O . LEU A 1 196 ? 8.070 10.848 -9.033 1.00 86.12 196 LEU A O 1
ATOM 1465 N N . ALA A 1 197 ? 6.487 11.878 -7.841 1.00 81.69 197 ALA A N 1
ATOM 1466 C CA . ALA A 1 197 ? 7.373 12.911 -7.314 1.00 81.69 197 ALA A CA 1
ATOM 1467 C C . ALA A 1 197 ? 8.127 12.401 -6.073 1.00 81.69 197 ALA A C 1
ATOM 1469 O O . ALA A 1 197 ? 7.713 12.629 -4.936 1.00 81.69 197 ALA A O 1
ATOM 1470 N N . CYS A 1 198 ? 9.239 11.700 -6.285 1.00 83.06 198 CYS A N 1
ATOM 1471 C CA . CYS A 1 198 ? 10.080 11.175 -5.211 1.00 83.06 198 CYS A CA 1
ATOM 1472 C C . CYS A 1 198 ? 11.563 11.143 -5.605 1.00 83.06 198 CYS A C 1
ATOM 1474 O O . CYS A 1 198 ? 11.912 11.158 -6.783 1.00 83.06 198 CYS A O 1
ATOM 1476 N N . LYS A 1 199 ? 12.449 11.087 -4.603 1.00 89.12 199 LYS A N 1
ATOM 1477 C CA . LYS A 1 199 ? 13.902 10.923 -4.812 1.00 89.12 199 LYS A CA 1
ATOM 1478 C C . LYS A 1 199 ? 14.311 9.457 -4.974 1.00 89.12 199 LYS A C 1
ATOM 1480 O O . LYS A 1 199 ? 15.306 9.167 -5.631 1.00 89.12 199 LYS A O 1
ATOM 1485 N N . SER A 1 200 ? 13.527 8.565 -4.379 1.00 93.06 200 SER A N 1
ATOM 1486 C CA . SER A 1 200 ? 13.678 7.116 -4.397 1.00 93.06 200 SER A CA 1
ATOM 1487 C C . SER A 1 200 ? 12.297 6.468 -4.378 1.00 93.06 200 SER A C 1
ATOM 1489 O O . SER A 1 200 ? 11.353 7.064 -3.848 1.00 93.06 200 SER A O 1
ATOM 1491 N N . PHE A 1 201 ? 12.191 5.265 -4.927 1.00 94.19 201 PHE A N 1
ATOM 1492 C CA . PHE A 1 201 ? 10.998 4.432 -4.814 1.00 94.19 201 PHE A CA 1
ATOM 1493 C C . PHE A 1 201 ? 11.369 2.951 -4.840 1.00 94.19 201 PHE A C 1
ATOM 1495 O O . PHE A 1 201 ? 12.450 2.581 -5.300 1.00 94.19 201 PHE A O 1
ATOM 1502 N N . ASP A 1 202 ? 10.440 2.123 -4.390 1.00 94.81 202 ASP A N 1
ATOM 1503 C CA . ASP A 1 202 ? 10.507 0.671 -4.502 1.00 94.81 202 ASP A CA 1
ATOM 1504 C C . ASP A 1 202 ? 9.450 0.203 -5.500 1.00 94.81 202 ASP A C 1
ATOM 1506 O O . ASP A 1 202 ? 8.324 0.703 -5.483 1.00 94.81 202 ASP A O 1
ATOM 1510 N N . ALA A 1 203 ? 9.812 -0.722 -6.384 1.00 97.25 203 ALA A N 1
ATOM 1511 C CA . ALA A 1 203 ? 8.880 -1.461 -7.223 1.00 97.25 203 ALA A CA 1
ATOM 1512 C C . ALA A 1 203 ? 8.806 -2.893 -6.701 1.00 97.25 203 ALA A C 1
ATOM 1514 O O . ALA A 1 203 ? 9.793 -3.626 -6.758 1.00 97.25 203 ALA A O 1
ATOM 1515 N N . VAL A 1 204 ? 7.642 -3.262 -6.181 1.00 95.12 204 VAL A N 1
ATOM 1516 C CA . VAL A 1 204 ? 7.408 -4.540 -5.513 1.00 95.12 204 VAL A C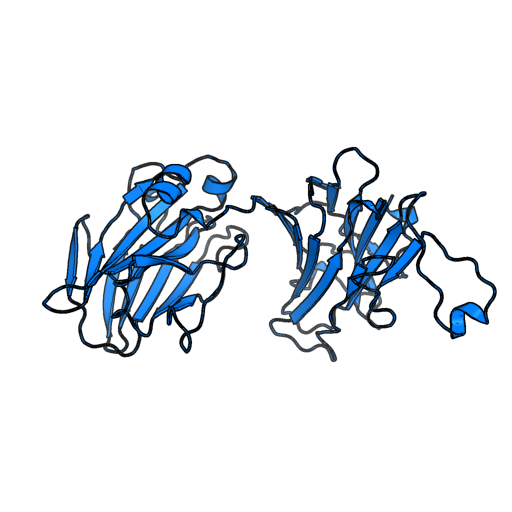A 1
ATOM 1517 C C . VAL A 1 204 ? 6.456 -5.365 -6.356 1.00 95.12 204 VAL A C 1
ATOM 1519 O O . VAL A 1 204 ? 5.318 -4.950 -6.567 1.00 95.12 204 VAL A O 1
ATOM 1522 N N . MET A 1 205 ? 6.900 -6.516 -6.844 1.00 95.62 205 MET A N 1
ATOM 1523 C CA . MET A 1 205 ? 6.021 -7.464 -7.518 1.00 95.62 205 MET A CA 1
ATOM 1524 C C . MET A 1 205 ? 5.495 -8.475 -6.508 1.00 95.62 205 MET A C 1
ATOM 1526 O O . MET A 1 205 ? 6.280 -9.060 -5.770 1.00 95.62 205 MET A O 1
ATOM 1530 N N . ARG A 1 206 ? 4.175 -8.679 -6.483 1.00 91.69 206 ARG A N 1
ATOM 1531 C CA . ARG A 1 206 ? 3.488 -9.641 -5.607 1.00 91.69 206 ARG A CA 1
ATOM 1532 C C . ARG A 1 206 ? 2.590 -10.551 -6.420 1.00 91.69 206 ARG A C 1
ATOM 1534 O O . ARG A 1 206 ? 1.957 -10.081 -7.365 1.00 91.69 206 ARG A O 1
ATOM 1541 N N . TRP A 1 207 ? 2.520 -11.821 -6.042 1.00 90.25 207 TRP A N 1
ATOM 1542 C CA . TRP A 1 207 ? 1.626 -12.806 -6.651 1.00 90.25 207 TRP A CA 1
ATOM 1543 C C . TRP A 1 207 ? 1.404 -13.986 -5.706 1.00 90.25 207 TRP A C 1
ATOM 1545 O O . TRP A 1 207 ? 2.208 -14.211 -4.800 1.00 90.25 207 TRP A O 1
ATOM 1555 N N . ARG A 1 208 ? 0.326 -14.752 -5.920 1.00 86.06 208 ARG A N 1
ATOM 1556 C CA . ARG A 1 208 ? 0.058 -15.994 -5.174 1.00 86.06 208 ARG A CA 1
ATOM 1557 C C . ARG A 1 208 ? -0.029 -17.241 -6.019 1.00 86.06 208 ARG A C 1
ATOM 1559 O O . ARG A 1 208 ? 0.108 -18.351 -5.498 1.00 86.06 208 ARG A O 1
ATOM 1566 N N . THR A 1 209 ? -0.274 -17.070 -7.309 1.00 87.25 209 THR A N 1
ATOM 1567 C CA . THR A 1 209 ? -0.385 -18.178 -8.250 1.00 87.25 209 THR A CA 1
ATOM 1568 C C . THR A 1 209 ? 0.905 -19.003 -8.254 1.00 87.25 209 THR A C 1
ATOM 1570 O O . THR A 1 209 ? 1.998 -18.457 -8.136 1.00 87.25 209 THR A O 1
ATOM 1573 N N . SER A 1 210 ? 0.783 -20.325 -8.397 1.00 90.12 210 SER A N 1
ATOM 1574 C CA . SER A 1 210 ? 1.916 -21.254 -8.492 1.00 90.12 210 SER A CA 1
ATOM 1575 C C . SER A 1 210 ? 2.669 -21.089 -9.815 1.00 90.12 210 SER A C 1
ATOM 1577 O O . SER A 1 210 ? 2.479 -21.856 -10.762 1.00 90.12 210 SER A O 1
ATOM 1579 N N . VAL A 1 211 ? 3.472 -20.033 -9.893 1.00 90.31 211 VAL A N 1
ATOM 1580 C CA . VAL A 1 211 ? 4.299 -19.658 -11.035 1.00 90.31 211 VAL A CA 1
ATOM 1581 C C . VAL A 1 211 ? 5.538 -18.919 -10.539 1.00 90.31 211 VAL A C 1
ATOM 1583 O O . VAL A 1 211 ? 5.461 -18.138 -9.594 1.00 90.31 211 VAL A O 1
ATOM 1586 N N . ASP A 1 212 ? 6.665 -19.181 -11.185 1.00 90.81 212 ASP A N 1
ATOM 1587 C CA . ASP A 1 212 ? 7.909 -18.436 -11.026 1.00 90.81 212 ASP A CA 1
ATOM 1588 C C . ASP A 1 212 ? 7.846 -17.164 -11.888 1.00 90.81 212 ASP A C 1
ATOM 1590 O O . ASP A 1 212 ? 7.875 -17.247 -13.122 1.00 90.81 212 ASP A O 1
ATOM 1594 N N . LEU A 1 213 ? 7.623 -16.010 -11.254 1.00 93.38 213 LEU A N 1
ATOM 1595 C CA . LEU A 1 213 ? 7.635 -14.706 -11.915 1.00 93.38 213 LEU A CA 1
ATOM 1596 C C . LEU A 1 213 ? 8.918 -13.984 -11.511 1.00 93.38 213 LEU A C 1
ATOM 1598 O O . LEU A 1 213 ? 9.015 -13.508 -10.386 1.00 93.38 213 LEU A O 1
ATOM 1602 N N . ASP A 1 214 ? 9.848 -13.836 -12.448 1.00 93.88 214 ASP A N 1
ATOM 1603 C CA . ASP A 1 214 ? 11.092 -13.108 -12.214 1.00 93.88 214 ASP A CA 1
ATOM 1604 C C . ASP A 1 214 ? 10.886 -11.605 -12.459 1.00 93.88 214 ASP A C 1
ATOM 1606 O O . ASP A 1 214 ? 10.421 -11.192 -13.533 1.00 93.88 214 ASP A O 1
ATOM 1610 N N . LEU A 1 215 ? 11.285 -10.758 -11.508 1.00 96.88 215 LEU A N 1
ATOM 1611 C CA . LEU A 1 215 ? 11.246 -9.303 -11.634 1.00 96.88 215 LEU A CA 1
ATOM 1612 C C . LEU A 1 215 ? 12.528 -8.767 -12.280 1.00 96.88 215 LEU A C 1
ATOM 1614 O O . LEU A 1 215 ? 13.649 -8.904 -11.789 1.00 96.88 215 LEU A O 1
ATOM 1618 N N . HIS A 1 216 ? 12.354 -8.089 -13.407 1.00 97.81 216 HIS A N 1
ATOM 1619 C CA . HIS A 1 216 ? 13.424 -7.507 -14.205 1.00 97.81 216 HIS A CA 1
ATOM 1620 C C . HIS A 1 216 ? 13.257 -5.987 -14.302 1.00 97.81 216 HIS A C 1
ATOM 1622 O O . HIS A 1 216 ? 12.142 -5.456 -14.308 1.00 97.81 216 HIS A O 1
ATOM 1628 N N . CYS A 1 217 ? 14.378 -5.273 -14.448 1.00 98.25 217 CYS A N 1
ATOM 1629 C CA . CYS A 1 217 ? 14.367 -3.848 -14.770 1.00 98.25 217 CYS A CA 1
ATOM 1630 C C . CYS A 1 217 ? 15.330 -3.499 -15.904 1.00 98.25 217 CYS A C 1
ATOM 1632 O O . CYS A 1 217 ? 16.536 -3.709 -15.787 1.00 98.25 217 CYS A O 1
ATOM 1634 N N . PHE A 1 218 ? 14.807 -2.915 -16.981 1.00 98.00 218 PHE A N 1
ATOM 1635 C CA . PHE A 1 218 ? 15.605 -2.352 -18.076 1.00 98.00 218 PHE A CA 1
ATOM 1636 C C . PHE A 1 218 ? 15.627 -0.844 -17.936 1.00 98.00 218 PHE A C 1
ATOM 1638 O O . PHE A 1 218 ? 14.566 -0.233 -17.865 1.00 98.00 218 PHE A O 1
ATOM 1645 N N . TYR A 1 219 ? 16.801 -0.227 -17.909 1.00 97.69 219 TYR A N 1
ATOM 1646 C CA . TYR A 1 219 ? 16.912 1.197 -17.603 1.00 97.69 219 TYR A CA 1
ATOM 1647 C C . TYR A 1 219 ? 17.765 1.953 -18.611 1.00 97.69 219 TYR A C 1
ATOM 1649 O O . TYR A 1 219 ? 18.639 1.384 -19.264 1.00 97.69 219 TYR A O 1
ATOM 1657 N N . ARG A 1 220 ? 17.540 3.267 -18.661 1.00 97.44 220 ARG A N 1
ATOM 1658 C CA . ARG A 1 220 ? 18.440 4.271 -19.227 1.00 97.44 220 ARG A CA 1
ATOM 1659 C C . ARG A 1 220 ? 18.691 5.354 -18.189 1.00 97.44 220 ARG A C 1
ATOM 1661 O O . ARG A 1 220 ? 17.754 5.897 -17.605 1.00 97.44 220 ARG A O 1
ATOM 1668 N N . LEU A 1 221 ? 19.959 5.661 -17.966 1.00 97.56 221 LEU A N 1
ATOM 1669 C CA . LEU A 1 221 ? 20.413 6.753 -17.118 1.00 97.56 221 LEU A CA 1
ATOM 1670 C C . LEU A 1 221 ? 20.382 8.082 -17.874 1.00 97.56 221 LEU A C 1
ATOM 1672 O O . LEU A 1 221 ? 20.547 8.109 -19.094 1.00 97.56 221 LEU A O 1
ATOM 1676 N N . LYS A 1 222 ? 20.237 9.185 -17.136 1.00 96.19 222 LYS A N 1
ATOM 1677 C CA . LYS A 1 222 ? 20.325 10.528 -17.718 1.00 96.19 222 LYS A CA 1
ATOM 1678 C C . LYS A 1 222 ? 21.703 10.775 -18.350 1.00 96.19 222 LYS A C 1
ATOM 1680 O O . LYS A 1 222 ? 22.687 10.175 -17.913 1.00 96.19 222 LYS A O 1
ATOM 1685 N N . PRO A 1 223 ? 21.813 11.669 -19.352 1.00 93.69 223 PRO A N 1
ATOM 1686 C CA . PRO A 1 223 ? 23.064 11.890 -20.084 1.00 93.69 223 PRO A CA 1
ATOM 1687 C C . PRO A 1 223 ? 24.279 12.249 -19.214 1.00 93.69 223 PRO A C 1
ATOM 1689 O O . PRO A 1 223 ? 25.408 11.902 -19.561 1.00 93.69 223 PRO A O 1
ATOM 1692 N N . ASP A 1 224 ? 24.053 12.945 -18.100 1.00 92.88 224 ASP A N 1
ATOM 1693 C CA . ASP A 1 224 ? 25.062 13.404 -17.143 1.00 92.88 224 ASP A CA 1
ATOM 1694 C C . ASP A 1 224 ? 25.288 12.439 -15.968 1.00 92.88 224 ASP A C 1
ATOM 1696 O O . ASP A 1 224 ? 26.212 12.636 -15.174 1.00 92.88 224 ASP A O 1
ATOM 1700 N N . ALA A 1 225 ? 24.488 11.377 -15.866 1.00 94.44 225 ALA A N 1
ATOM 1701 C CA . ALA A 1 225 ? 24.600 10.416 -14.786 1.00 94.44 225 ALA A CA 1
ATOM 1702 C C . ALA A 1 225 ? 25.891 9.580 -14.908 1.00 94.44 225 ALA A C 1
ATOM 1704 O O . ALA A 1 225 ? 26.240 9.096 -15.995 1.00 94.44 225 ALA A O 1
ATOM 1705 N N . PRO A 1 226 ? 26.606 9.340 -13.793 1.00 92.56 226 PRO A N 1
ATOM 1706 C CA . PRO A 1 226 ? 27.711 8.394 -13.764 1.00 92.56 226 PRO A CA 1
ATOM 1707 C C . PRO A 1 226 ? 27.265 7.016 -14.255 1.00 92.56 226 PRO A C 1
ATOM 1709 O O . PRO A 1 226 ? 26.256 6.481 -13.801 1.00 92.56 226 PRO A O 1
ATOM 1712 N N . LYS A 1 227 ? 28.036 6.423 -15.167 1.00 90.88 227 LYS A N 1
ATOM 1713 C CA . LYS A 1 227 ? 27.750 5.091 -15.712 1.00 90.88 227 LYS A CA 1
ATOM 1714 C C . LYS A 1 227 ? 28.260 3.988 -14.774 1.00 90.88 227 LYS A C 1
ATOM 1716 O O . LYS A 1 227 ? 29.268 4.215 -14.096 1.00 90.88 227 LYS A O 1
ATOM 1721 N N . PRO A 1 228 ? 27.639 2.795 -14.763 1.00 86.12 228 PRO A N 1
ATOM 1722 C CA . PRO A 1 228 ? 28.056 1.702 -13.891 1.00 86.12 228 PRO A CA 1
ATOM 1723 C C . PRO A 1 228 ? 29.517 1.309 -14.123 1.00 86.12 228 PRO A C 1
ATOM 1725 O O . PRO A 1 228 ? 29.987 1.191 -15.262 1.00 86.12 228 PRO A O 1
ATOM 1728 N N . ALA A 1 229 ? 30.254 1.097 -13.033 1.00 75.81 229 ALA A N 1
ATOM 1729 C CA . ALA A 1 229 ? 31.632 0.636 -13.108 1.00 75.81 229 ALA A CA 1
ATOM 1730 C C . ALA A 1 229 ? 31.687 -0.817 -13.611 1.00 75.81 229 ALA A C 1
ATOM 1732 O O . ALA A 1 229 ? 30.899 -1.669 -13.206 1.00 75.81 229 ALA A O 1
ATOM 1733 N N . ARG A 1 230 ? 32.659 -1.136 -14.474 1.00 69.38 230 ARG A N 1
ATOM 1734 C CA . ARG A 1 230 ? 32.870 -2.516 -14.936 1.00 69.38 230 ARG A CA 1
ATOM 1735 C C . ARG A 1 230 ? 33.364 -3.410 -13.795 1.00 69.38 230 ARG A C 1
ATOM 1737 O O . ARG A 1 230 ? 34.380 -3.100 -13.163 1.00 69.38 230 ARG A O 1
ATOM 1744 N N . GLY A 1 231 ? 32.745 -4.581 -13.649 1.00 62.84 231 GLY A N 1
ATOM 1745 C CA . GLY A 1 231 ? 33.332 -5.713 -12.929 1.00 62.84 231 GLY A CA 1
ATOM 1746 C C . GLY A 1 231 ? 34.622 -6.217 -13.595 1.00 62.84 231 GLY A C 1
ATOM 1747 O O . GLY A 1 231 ? 34.936 -5.861 -14.734 1.00 62.84 231 GLY A O 1
ATOM 1748 N N . PHE A 1 232 ? 35.385 -7.060 -12.893 1.00 59.06 232 PHE A N 1
ATOM 1749 C CA . PHE A 1 232 ? 36.695 -7.557 -13.344 1.00 59.06 232 PHE A CA 1
ATOM 1750 C C . PHE A 1 232 ? 36.660 -8.173 -14.759 1.00 59.06 232 PHE A C 1
ATOM 1752 O O . PHE A 1 232 ? 37.492 -7.826 -15.594 1.00 59.06 232 PHE A O 1
ATOM 1759 N N . LEU A 1 233 ? 35.641 -8.982 -15.074 1.00 57.50 233 LEU A N 1
ATOM 1760 C CA . LEU A 1 233 ? 35.444 -9.571 -16.408 1.00 57.50 233 LEU A CA 1
ATOM 1761 C C . LEU A 1 233 ? 35.100 -8.523 -17.482 1.00 57.50 233 LEU A C 1
ATOM 1763 O O . LEU A 1 233 ? 35.634 -8.567 -18.587 1.00 57.50 233 LEU A O 1
ATOM 1767 N N . GLY A 1 234 ? 34.290 -7.513 -17.153 1.00 58.44 234 GLY A N 1
ATOM 1768 C CA . GLY A 1 234 ? 33.959 -6.416 -18.069 1.00 58.44 234 GLY A CA 1
ATOM 1769 C C . GLY A 1 234 ? 35.157 -5.520 -18.398 1.00 58.44 234 GLY A C 1
ATOM 1770 O O . GLY A 1 234 ? 35.189 -4.889 -19.448 1.00 58.44 234 GLY A O 1
ATOM 1771 N N . LYS A 1 235 ? 36.187 -5.459 -17.543 1.00 60.47 235 LYS A N 1
ATOM 1772 C CA . LYS A 1 235 ? 37.447 -4.762 -17.869 1.00 60.47 235 LYS A CA 1
ATOM 1773 C C . LYS A 1 235 ? 38.258 -5.500 -18.940 1.00 60.47 235 LYS A C 1
ATOM 1775 O O . LYS A 1 235 ? 38.959 -4.844 -19.706 1.00 60.47 235 LYS A O 1
ATOM 1780 N N . ILE A 1 236 ? 38.118 -6.825 -19.023 1.00 62.22 236 ILE A N 1
ATOM 1781 C CA . ILE A 1 236 ? 38.822 -7.683 -19.988 1.00 62.22 236 ILE A CA 1
ATOM 1782 C C . ILE A 1 236 ? 38.172 -7.591 -21.379 1.00 62.22 236 ILE A C 1
ATOM 1784 O O . ILE A 1 236 ? 38.878 -7.507 -22.385 1.00 62.22 236 ILE A O 1
ATOM 1788 N N . PHE A 1 237 ? 36.840 -7.506 -21.456 1.00 59.44 237 PHE A N 1
ATOM 1789 C CA . PHE A 1 237 ? 36.116 -7.314 -22.718 1.00 59.44 237 PHE A CA 1
ATOM 1790 C C . PHE A 1 237 ? 35.888 -5.812 -22.996 1.00 59.44 237 PHE A C 1
ATOM 1792 O O . PHE A 1 237 ? 35.251 -5.099 -22.230 1.00 59.44 237 PHE A O 1
ATOM 1799 N N . LYS A 1 238 ? 36.456 -5.281 -24.087 1.00 49.31 238 LYS A N 1
ATOM 1800 C CA . LYS A 1 238 ? 36.623 -3.836 -24.381 1.00 49.31 238 LYS A CA 1
ATOM 1801 C C . LYS A 1 238 ? 35.331 -3.022 -24.687 1.00 49.31 238 LYS A C 1
ATOM 1803 O O . LYS A 1 238 ? 35.408 -2.061 -25.444 1.00 49.31 238 LYS A O 1
ATOM 1808 N N . GLY A 1 239 ? 34.161 -3.321 -24.118 1.00 61.16 239 GLY A N 1
ATOM 1809 C CA . GLY A 1 239 ? 32.907 -2.576 -24.381 1.00 61.16 239 GLY A CA 1
ATOM 1810 C C . GLY A 1 239 ? 32.711 -1.350 -23.477 1.00 61.16 239 GLY A C 1
ATOM 1811 O O . GLY A 1 239 ? 32.729 -1.490 -22.257 1.00 61.16 239 GLY A O 1
ATOM 1812 N N . GLN A 1 240 ? 32.586 -0.128 -24.012 1.00 66.56 240 GLN A N 1
ATOM 1813 C CA . GLN A 1 240 ? 32.436 1.088 -23.185 1.00 66.56 240 GLN A CA 1
ATOM 1814 C C . GLN A 1 240 ? 31.241 0.995 -22.212 1.00 66.56 240 GLN A C 1
ATOM 1816 O O . GLN A 1 240 ? 30.230 0.412 -22.588 1.00 66.56 240 GLN A O 1
ATOM 1821 N N . PRO A 1 241 ? 31.330 1.565 -20.988 1.00 75.44 241 PRO A N 1
ATOM 1822 C CA . PRO A 1 241 ? 30.172 1.687 -20.105 1.00 75.44 241 PRO A CA 1
ATOM 1823 C C . PRO A 1 241 ? 29.004 2.353 -20.840 1.00 75.44 241 PRO A C 1
ATOM 1825 O O . PRO A 1 241 ? 29.161 3.421 -21.452 1.00 75.44 241 PRO A O 1
ATOM 1828 N N . THR A 1 242 ? 27.845 1.712 -20.780 1.00 85.69 242 THR A N 1
ATOM 1829 C CA . THR A 1 242 ? 26.601 2.160 -21.405 1.00 85.69 242 THR A CA 1
ATOM 1830 C C . THR A 1 242 ? 25.761 2.932 -20.393 1.00 85.69 242 THR A C 1
ATOM 1832 O O . THR A 1 242 ? 25.880 2.731 -19.187 1.00 85.69 242 THR A O 1
ATOM 1835 N N . ALA A 1 243 ? 24.945 3.867 -20.883 1.00 91.12 243 ALA A N 1
ATOM 1836 C CA . ALA A 1 243 ? 23.924 4.512 -20.055 1.00 91.12 243 ALA A CA 1
ATOM 1837 C C . ALA A 1 243 ? 22.691 3.611 -19.874 1.00 91.12 243 ALA A C 1
ATOM 1839 O O . ALA A 1 243 ? 21.850 3.890 -19.031 1.00 91.12 243 ALA A O 1
ATOM 1840 N N . GLU A 1 244 ? 22.590 2.539 -20.660 1.00 94.38 244 GLU A N 1
ATOM 1841 C CA . GLU A 1 244 ? 21.525 1.549 -20.579 1.00 94.38 244 GLU A CA 1
ATOM 1842 C C . GLU A 1 244 ? 22.024 0.258 -19.943 1.00 94.38 244 GLU A C 1
ATOM 1844 O O . GLU A 1 244 ? 23.198 -0.100 -20.094 1.00 94.38 244 GLU A O 1
ATOM 1849 N N . GLY A 1 245 ? 21.128 -0.456 -19.271 1.00 93.81 245 GLY A N 1
ATOM 1850 C CA . GLY A 1 245 ? 21.434 -1.753 -18.694 1.00 93.81 245 GLY A CA 1
ATOM 1851 C C . GLY A 1 245 ? 20.194 -2.502 -18.226 1.00 93.81 245 GLY A C 1
ATOM 1852 O O . GLY A 1 245 ? 19.059 -2.065 -18.419 1.00 93.81 245 GLY A O 1
ATOM 1853 N N . HIS A 1 246 ? 20.446 -3.648 -17.602 1.00 95.06 246 HIS A N 1
ATOM 1854 C CA . HIS A 1 246 ? 19.433 -4.602 -17.173 1.00 95.06 246 HIS A CA 1
ATOM 1855 C C . HIS A 1 246 ? 19.760 -5.125 -15.770 1.00 95.06 246 HIS A C 1
ATOM 1857 O O . HIS A 1 246 ? 20.903 -5.499 -15.498 1.00 95.06 246 HIS A O 1
ATOM 1863 N N . ILE A 1 247 ? 18.765 -5.113 -14.885 1.00 96.12 247 ILE A N 1
ATOM 1864 C CA . ILE A 1 247 ? 18.777 -5.702 -13.544 1.00 96.12 247 ILE A CA 1
ATOM 1865 C C . ILE A 1 247 ? 17.899 -6.957 -13.556 1.00 96.12 247 ILE A C 1
ATOM 1867 O O . ILE A 1 247 ? 16.776 -6.923 -14.062 1.00 96.12 247 ILE A O 1
ATOM 1871 N N . SER A 1 248 ? 18.430 -8.050 -13.014 1.00 94.50 248 SER A N 1
ATOM 1872 C CA . SER A 1 248 ? 17.782 -9.366 -12.885 1.00 94.50 248 SER A CA 1
ATOM 1873 C C . SER A 1 248 ? 18.498 -10.201 -11.821 1.00 94.50 248 SER A C 1
ATOM 1875 O O . SER A 1 248 ? 19.521 -9.769 -11.288 1.00 94.50 248 SER A O 1
ATOM 1877 N N . PHE A 1 249 ? 18.047 -11.429 -11.563 1.00 89.44 249 PHE A N 1
ATOM 1878 C CA . PHE A 1 249 ? 18.735 -12.366 -10.665 1.00 89.44 249 PHE A CA 1
ATOM 1879 C C . PHE A 1 249 ? 20.198 -12.662 -11.074 1.00 89.44 249 PHE A C 1
ATOM 1881 O O . PHE A 1 249 ? 21.027 -13.022 -10.239 1.00 89.44 249 PHE A O 1
ATOM 1888 N N . MET A 1 250 ? 20.568 -12.474 -12.350 1.00 87.31 250 MET A N 1
ATOM 1889 C CA . MET A 1 250 ? 21.963 -12.586 -12.811 1.00 87.31 250 MET A CA 1
ATOM 1890 C C . MET A 1 250 ? 22.785 -11.309 -12.580 1.00 87.31 250 MET A C 1
ATOM 1892 O O . MET A 1 250 ? 24.017 -11.344 -12.611 1.00 87.31 250 MET A O 1
ATOM 1896 N N . ASN A 1 251 ? 22.121 -10.173 -12.368 1.00 90.50 251 ASN A N 1
ATOM 1897 C CA . ASN A 1 251 ? 22.735 -8.877 -12.115 1.00 90.50 251 ASN A CA 1
ATOM 1898 C C . ASN A 1 251 ? 21.873 -8.057 -11.148 1.00 90.50 251 ASN A C 1
ATOM 1900 O O . ASN A 1 251 ? 21.059 -7.235 -11.571 1.00 90.50 251 ASN A O 1
ATOM 1904 N N . PHE A 1 252 ? 22.096 -8.253 -9.849 1.00 92.06 252 PHE A N 1
ATOM 1905 C CA . PHE A 1 252 ? 21.320 -7.595 -8.797 1.00 92.06 252 PHE A CA 1
ATOM 1906 C C . PHE A 1 252 ? 21.492 -6.073 -8.747 1.00 92.06 252 PHE A C 1
ATOM 1908 O O . PHE A 1 252 ? 20.706 -5.414 -8.084 1.00 92.06 252 PHE A O 1
ATOM 1915 N N . GLY A 1 253 ? 22.487 -5.488 -9.420 1.00 93.12 253 GLY A N 1
ATOM 1916 C CA . GLY A 1 253 ? 22.734 -4.045 -9.372 1.00 93.12 253 GLY A CA 1
ATOM 1917 C C . GLY A 1 253 ? 23.351 -3.572 -8.051 1.00 93.12 253 GLY A C 1
ATOM 1918 O O . GLY A 1 253 ? 24.088 -4.309 -7.395 1.00 93.12 253 GLY A O 1
ATOM 1919 N N . ASN A 1 254 ? 23.122 -2.307 -7.686 1.00 93.06 254 ASN A N 1
ATOM 1920 C CA . ASN A 1 254 ? 23.749 -1.675 -6.521 1.00 93.06 254 ASN A CA 1
ATOM 1921 C C . ASN A 1 254 ? 22.904 -0.492 -6.002 1.00 93.06 254 ASN A C 1
ATOM 1923 O O . ASN A 1 254 ? 22.380 0.298 -6.785 1.00 93.06 254 ASN A O 1
ATOM 1927 N N . LYS A 1 255 ? 22.775 -0.362 -4.671 1.00 93.62 255 LYS A N 1
ATOM 1928 C CA . LYS A 1 255 ? 22.017 0.717 -4.005 1.00 93.62 255 LYS A CA 1
ATOM 1929 C C . LYS A 1 255 ? 22.787 2.038 -3.892 1.00 93.62 255 LYS A C 1
ATOM 1931 O O . LYS A 1 255 ? 22.162 3.094 -3.818 1.00 93.62 255 LYS A O 1
ATOM 1936 N N . THR A 1 256 ? 24.113 1.994 -3.806 1.00 93.38 256 THR A N 1
ATOM 1937 C CA . THR A 1 256 ? 24.983 3.150 -3.527 1.00 93.38 256 THR A CA 1
ATOM 1938 C C . THR A 1 256 ? 25.700 3.669 -4.765 1.00 93.38 256 THR A C 1
ATOM 1940 O O . THR A 1 256 ? 25.935 4.874 -4.875 1.00 93.38 256 THR A O 1
ATOM 1943 N N . ASP A 1 257 ? 25.997 2.784 -5.711 1.00 93.62 257 ASP A N 1
ATOM 1944 C CA . ASP A 1 257 ? 26.692 3.100 -6.955 1.00 93.62 257 ASP A CA 1
ATOM 1945 C C . ASP A 1 257 ? 25.759 2.988 -8.158 1.00 93.62 257 ASP A C 1
ATOM 1947 O O . ASP A 1 257 ? 24.750 2.282 -8.114 1.00 93.62 257 ASP A O 1
ATOM 1951 N N . SER A 1 258 ? 26.128 3.650 -9.258 1.00 94.19 258 SER A N 1
ATOM 1952 C CA . SER A 1 258 ? 25.422 3.523 -10.535 1.00 94.19 258 SER A CA 1
ATOM 1953 C C . SER A 1 258 ? 25.220 2.042 -10.903 1.00 94.19 258 SER A C 1
ATOM 1955 O O . SER A 1 258 ? 26.194 1.280 -10.872 1.00 94.19 258 SER A O 1
ATOM 1957 N N . PRO A 1 259 ? 23.985 1.621 -11.241 1.00 95.62 259 PRO A N 1
ATOM 1958 C CA . PRO A 1 259 ? 22.863 2.465 -11.671 1.00 95.62 259 PRO A CA 1
ATOM 1959 C C . PRO A 1 259 ? 21.908 2.952 -10.566 1.00 95.62 259 PRO A C 1
ATOM 1961 O O . PRO A 1 259 ? 20.888 3.542 -10.906 1.00 95.62 259 PRO A O 1
ATOM 1964 N N . TRP A 1 260 ? 22.201 2.733 -9.275 1.00 97.25 260 TRP A N 1
ATOM 1965 C CA . TRP A 1 260 ? 21.294 3.026 -8.142 1.00 97.25 260 TRP A CA 1
ATOM 1966 C C . TRP A 1 260 ? 19.970 2.257 -8.191 1.00 97.25 260 TRP A C 1
ATOM 1968 O O . TRP A 1 260 ? 18.952 2.698 -7.651 1.00 97.25 260 TRP A O 1
ATOM 1978 N N . ILE A 1 261 ? 20.003 1.106 -8.859 1.00 97.69 261 ILE A N 1
ATOM 1979 C CA . ILE A 1 261 ? 18.902 0.161 -8.990 1.00 97.69 261 ILE A CA 1
ATOM 1980 C C . ILE A 1 261 ? 19.402 -1.164 -8.428 1.00 97.69 261 ILE A C 1
ATOM 1982 O O . ILE A 1 261 ? 20.491 -1.608 -8.805 1.00 97.69 261 ILE A O 1
ATOM 1986 N N . PHE A 1 262 ? 18.638 -1.772 -7.522 1.00 96.88 262 PHE A N 1
ATOM 1987 C CA . PHE A 1 262 ? 19.017 -3.026 -6.876 1.00 96.88 262 PHE A CA 1
ATOM 1988 C C . PHE A 1 262 ? 17.829 -3.972 -6.703 1.00 96.88 262 PHE A C 1
ATOM 1990 O O . PHE A 1 262 ? 16.841 -3.576 -6.091 1.00 96.88 262 PHE A O 1
ATOM 1997 N N . LEU A 1 263 ? 17.951 -5.206 -7.190 1.00 96.50 263 LEU A N 1
ATOM 1998 C CA . LEU A 1 263 ? 17.019 -6.307 -6.917 1.00 96.50 263 LEU A CA 1
ATOM 1999 C C . LEU A 1 263 ? 17.395 -6.969 -5.583 1.00 96.50 263 LEU A C 1
ATOM 2001 O O . LEU A 1 263 ? 18.579 -7.180 -5.327 1.00 96.50 263 LEU A O 1
ATOM 2005 N N . ASP A 1 264 ? 16.424 -7.266 -4.719 1.00 90.00 264 ASP A N 1
ATOM 2006 C CA . ASP A 1 264 ? 16.700 -7.792 -3.377 1.00 90.00 264 ASP A CA 1
ATOM 2007 C C . ASP A 1 264 ? 16.951 -9.301 -3.331 1.00 90.00 264 ASP A C 1
ATOM 2009 O O . ASP A 1 264 ? 17.858 -9.751 -2.622 1.00 90.00 264 ASP A O 1
ATOM 2013 N N . ARG A 1 265 ? 16.148 -10.073 -4.061 1.00 86.75 265 ARG A N 1
ATOM 2014 C CA . ARG A 1 265 ? 16.176 -11.534 -4.093 1.00 86.75 265 ARG A CA 1
ATOM 2015 C C . ARG A 1 265 ? 15.493 -12.059 -5.355 1.00 86.75 265 ARG A C 1
ATOM 2017 O O . ARG A 1 265 ? 14.956 -11.288 -6.137 1.00 86.75 265 ARG A O 1
ATOM 2024 N N . ASP A 1 266 ? 15.528 -13.375 -5.476 1.00 82.25 266 ASP A N 1
ATOM 2025 C CA . ASP A 1 266 ? 14.742 -14.187 -6.402 1.00 82.25 266 ASP A CA 1
ATOM 2026 C C . ASP A 1 266 ? 13.727 -14.995 -5.556 1.00 82.25 266 ASP A C 1
ATOM 2028 O O . ASP A 1 266 ? 14.106 -15.563 -4.516 1.00 82.25 266 ASP A O 1
ATOM 2032 N N . ALA A 1 267 ? 12.442 -14.959 -5.911 1.00 78.38 267 ALA A N 1
ATOM 2033 C CA . ALA A 1 267 ? 11.334 -15.591 -5.196 1.00 78.38 267 ALA A CA 1
ATOM 2034 C C . ALA A 1 267 ? 10.365 -16.300 -6.158 1.00 78.38 267 ALA A C 1
ATOM 2036 O O . ALA A 1 267 ? 10.208 -15.923 -7.303 1.00 78.38 267 ALA A O 1
ATOM 2037 N N . GLY A 1 268 ? 9.649 -17.319 -5.665 1.00 68.88 268 GLY A N 1
ATOM 2038 C CA . GLY A 1 268 ? 8.778 -18.163 -6.504 1.00 68.88 268 GLY A CA 1
ATOM 2039 C C . GLY A 1 268 ? 9.462 -19.413 -7.069 1.00 68.88 268 GLY A C 1
ATOM 2040 O O . GLY A 1 268 ? 8.765 -20.304 -7.567 1.00 68.88 268 GLY A O 1
ATOM 2041 N N . VAL A 1 269 ? 10.783 -19.534 -6.863 1.00 79.69 269 VAL A N 1
ATOM 2042 C CA . VAL A 1 269 ? 11.643 -20.622 -7.352 1.00 79.69 269 VAL A CA 1
ATOM 2043 C C . VAL A 1 269 ? 10.967 -21.991 -7.296 1.00 79.69 269 VAL A C 1
ATOM 2045 O O . VAL A 1 269 ? 10.667 -22.544 -6.226 1.00 79.69 269 VAL A O 1
ATOM 2048 N N . GLY A 1 270 ? 10.792 -22.576 -8.480 1.00 80.81 270 GLY A N 1
ATOM 2049 C CA . GLY A 1 270 ? 10.169 -23.888 -8.652 1.00 80.81 270 GLY A CA 1
ATOM 2050 C C . GLY A 1 270 ? 8.640 -23.851 -8.686 1.00 80.81 270 GLY A C 1
ATOM 2051 O O . GLY A 1 270 ? 8.011 -24.826 -8.268 1.00 80.81 270 GLY A O 1
ATOM 2052 N N . ASP A 1 271 ? 8.059 -22.751 -9.174 1.00 84.50 271 ASP A N 1
ATOM 2053 C CA . ASP A 1 271 ? 6.615 -22.543 -9.343 1.00 84.50 271 ASP A CA 1
ATOM 2054 C C . ASP A 1 271 ? 5.816 -22.705 -8.033 1.00 84.50 271 ASP A C 1
ATOM 2056 O O . ASP A 1 271 ? 4.685 -23.205 -8.019 1.00 84.50 271 ASP A O 1
ATOM 2060 N N . ARG A 1 272 ? 6.396 -22.313 -6.893 1.00 82.44 272 ARG A N 1
ATOM 2061 C CA . ARG A 1 272 ? 5.702 -22.403 -5.601 1.00 82.44 272 ARG A CA 1
ATOM 2062 C C . ARG A 1 272 ? 4.683 -21.274 -5.477 1.00 82.44 272 ARG A C 1
ATOM 2064 O O . ARG A 1 272 ? 5.053 -20.111 -5.537 1.00 82.44 272 ARG A O 1
ATOM 2071 N N . GLY A 1 273 ? 3.411 -21.613 -5.274 1.00 82.69 273 GLY A N 1
ATOM 2072 C CA . GLY A 1 273 ? 2.375 -20.634 -4.921 1.00 82.69 273 GLY A CA 1
ATOM 2073 C C . GLY A 1 273 ? 2.432 -20.219 -3.445 1.00 82.69 273 GLY A C 1
ATOM 2074 O O . GLY A 1 273 ? 3.131 -20.843 -2.643 1.00 82.69 273 GLY A O 1
ATOM 2075 N N . GLY A 1 274 ? 1.649 -19.204 -3.082 1.00 79.12 274 GLY A N 1
ATOM 2076 C CA . GLY A 1 274 ? 1.671 -18.556 -1.761 1.00 79.12 274 GLY A CA 1
ATOM 2077 C C . GLY A 1 274 ? 2.106 -17.095 -1.859 1.00 79.12 274 GLY A C 1
ATOM 2078 O O . GLY A 1 274 ? 2.290 -16.608 -2.957 1.00 79.12 274 GLY A O 1
ATOM 2079 N N . ASP A 1 275 ? 2.250 -16.378 -0.747 1.00 83.81 275 ASP A N 1
ATOM 2080 C CA . ASP A 1 275 ? 2.548 -14.935 -0.768 1.00 83.81 275 ASP A CA 1
ATOM 2081 C C . ASP A 1 275 ? 3.992 -14.636 -1.242 1.00 83.81 275 ASP A C 1
ATOM 2083 O O . ASP A 1 275 ? 4.887 -14.384 -0.434 1.00 83.81 275 ASP A O 1
ATOM 2087 N N . ASN A 1 276 ? 4.225 -14.699 -2.558 1.00 85.94 276 ASN A N 1
ATOM 2088 C CA . ASN A 1 276 ? 5.512 -14.438 -3.196 1.00 85.94 276 ASN A CA 1
ATOM 2089 C C . ASN A 1 276 ? 5.732 -12.934 -3.405 1.00 85.94 276 ASN A C 1
ATOM 2091 O O . ASN A 1 276 ? 4.789 -12.185 -3.687 1.00 85.94 276 ASN A O 1
ATOM 2095 N N . GLU A 1 277 ? 6.990 -12.501 -3.293 1.00 90.19 277 GLU A N 1
ATOM 2096 C CA . GLU A 1 277 ? 7.380 -11.101 -3.452 1.00 90.19 277 GLU A CA 1
ATOM 2097 C C . GLU A 1 277 ? 8.829 -10.952 -3.947 1.00 90.19 277 GLU A C 1
ATOM 2099 O O . GLU A 1 277 ? 9.743 -11.568 -3.392 1.00 90.19 277 GLU A O 1
ATOM 2104 N N . GLU A 1 278 ? 9.035 -10.062 -4.921 1.00 91.56 278 GLU A N 1
ATOM 2105 C CA . GLU A 1 278 ? 10.352 -9.557 -5.333 1.00 91.56 278 GLU A CA 1
ATOM 2106 C C . GLU A 1 278 ? 10.372 -8.030 -5.363 1.00 91.56 278 GLU A C 1
ATOM 2108 O O . GLU A 1 278 ? 9.379 -7.387 -5.718 1.00 91.56 278 GLU A O 1
ATOM 2113 N N . ASN A 1 279 ? 11.516 -7.433 -5.015 1.00 94.06 279 ASN A N 1
ATOM 2114 C CA . ASN A 1 279 ? 11.640 -5.991 -4.843 1.00 94.06 279 ASN A CA 1
ATOM 2115 C C . ASN A 1 279 ? 12.812 -5.420 -5.647 1.00 94.06 279 ASN A C 1
ATOM 2117 O O . ASN A 1 279 ? 13.968 -5.797 -5.446 1.00 94.06 279 ASN A O 1
ATOM 2121 N N . ILE A 1 280 ? 12.540 -4.412 -6.479 1.00 98.00 280 ILE A N 1
ATOM 2122 C CA . ILE A 1 280 ? 13.576 -3.559 -7.067 1.00 98.00 280 ILE A CA 1
ATOM 2123 C C . ILE A 1 280 ? 13.554 -2.188 -6.395 1.00 98.00 280 ILE A C 1
ATOM 2125 O O . ILE A 1 280 ? 12.573 -1.449 -6.449 1.00 98.00 280 ILE A O 1
ATOM 2129 N N . HIS A 1 281 ? 14.687 -1.826 -5.809 1.00 96.94 281 HIS A N 1
ATOM 2130 C CA . HIS A 1 281 ? 14.918 -0.554 -5.145 1.00 96.94 281 HIS A CA 1
ATOM 2131 C C . HIS A 1 281 ? 15.557 0.451 -6.104 1.00 96.94 281 HIS A C 1
ATOM 2133 O O . HIS A 1 281 ? 16.610 0.166 -6.673 1.00 96.94 281 HIS A O 1
ATOM 2139 N N . PHE A 1 282 ? 14.985 1.650 -6.213 1.00 98.12 282 PHE A N 1
ATOM 2140 C CA . PHE A 1 282 ? 15.514 2.770 -6.992 1.00 98.12 282 PHE A CA 1
ATOM 2141 C C . PHE A 1 282 ? 15.922 3.895 -6.038 1.00 98.12 282 PHE A C 1
ATOM 2143 O O . PHE A 1 282 ? 15.070 4.603 -5.501 1.00 98.12 282 PHE A O 1
ATOM 2150 N N . THR A 1 283 ? 17.222 4.091 -5.802 1.00 96.69 283 THR A N 1
ATOM 2151 C CA . THR A 1 283 ? 17.701 5.007 -4.745 1.00 96.69 283 THR A CA 1
ATOM 2152 C C . THR A 1 283 ? 18.023 6.420 -5.241 1.00 96.69 283 THR A C 1
ATOM 2154 O O . THR A 1 283 ? 18.130 7.341 -4.428 1.00 96.69 283 THR A O 1
ATOM 2157 N N . ARG A 1 284 ? 18.151 6.618 -6.562 1.00 96.44 284 ARG A N 1
ATOM 2158 C CA . ARG A 1 284 ? 18.450 7.912 -7.204 1.00 96.44 284 ARG A CA 1
ATOM 2159 C C . ARG A 1 284 ? 17.622 8.128 -8.469 1.00 96.44 284 ARG A C 1
ATOM 2161 O O . ARG A 1 284 ? 18.134 8.061 -9.584 1.00 96.44 284 ARG A O 1
ATOM 2168 N N . VAL A 1 285 ? 16.333 8.428 -8.299 1.00 95.75 285 VAL A N 1
ATOM 2169 C CA . VAL A 1 285 ? 15.415 8.718 -9.422 1.00 95.75 285 VAL A CA 1
ATOM 2170 C C . VAL A 1 285 ? 15.936 9.868 -10.279 1.00 95.75 285 VAL A C 1
ATOM 2172 O O . VAL A 1 285 ? 15.783 9.852 -11.493 1.00 95.75 285 VAL A O 1
ATOM 2175 N N . ASP A 1 286 ? 16.613 10.845 -9.675 1.00 95.19 286 ASP A N 1
ATOM 2176 C CA . ASP A 1 286 ? 17.203 11.987 -10.374 1.00 95.19 286 ASP A CA 1
ATOM 2177 C C . ASP A 1 286 ? 18.255 11.599 -11.426 1.00 95.19 286 ASP A C 1
ATOM 2179 O O . ASP A 1 286 ? 18.477 12.386 -12.340 1.00 95.19 286 ASP A O 1
ATOM 2183 N N . GLN A 1 287 ? 18.851 10.406 -11.331 1.00 97.44 287 GLN A N 1
ATOM 2184 C CA . GLN A 1 287 ? 19.881 9.894 -12.246 1.00 97.44 287 GLN A CA 1
ATOM 2185 C C . GLN A 1 287 ? 19.325 8.974 -13.345 1.00 97.44 287 GLN A C 1
ATOM 2187 O O . GLN A 1 287 ? 20.041 8.618 -14.281 1.00 97.44 287 GLN A O 1
ATOM 2192 N N . ILE A 1 288 ? 18.056 8.581 -13.246 1.00 97.44 288 ILE A N 1
ATOM 2193 C CA . ILE A 1 288 ? 17.415 7.615 -14.142 1.00 97.44 288 ILE A CA 1
ATOM 2194 C C . ILE A 1 288 ? 16.497 8.383 -15.086 1.00 97.44 288 ILE A C 1
ATOM 2196 O O . ILE A 1 288 ? 15.674 9.174 -14.634 1.00 97.44 288 ILE A O 1
ATOM 2200 N N . GLU A 1 289 ? 16.650 8.178 -16.390 1.00 97.69 289 GLU A N 1
ATOM 2201 C CA . GLU A 1 289 ? 15.804 8.789 -17.420 1.00 97.69 289 GLU A CA 1
ATOM 2202 C C . GLU A 1 289 ? 14.568 7.925 -17.686 1.00 97.69 289 GLU A C 1
ATOM 2204 O O . GLU A 1 289 ? 13.443 8.419 -17.652 1.00 97.69 289 GLU A O 1
ATOM 2209 N N . HIS A 1 290 ? 14.777 6.620 -17.874 1.00 98.25 290 HIS A N 1
ATOM 2210 C CA . HIS A 1 290 ? 13.714 5.647 -18.106 1.00 98.25 290 HIS A CA 1
ATOM 2211 C C . HIS A 1 290 ? 13.997 4.338 -17.376 1.00 98.25 290 HIS A C 1
ATOM 2213 O O . HIS A 1 290 ? 15.153 3.930 -17.253 1.00 98.25 290 HIS A O 1
ATOM 2219 N N . ALA A 1 291 ? 12.941 3.654 -16.940 1.00 98.38 291 ALA A N 1
ATOM 2220 C CA . ALA A 1 291 ? 13.029 2.281 -16.458 1.00 98.38 291 ALA A CA 1
ATOM 2221 C C . ALA A 1 291 ? 11.762 1.496 -16.809 1.00 98.38 291 ALA A C 1
ATOM 2223 O O . ALA A 1 291 ? 10.657 1.991 -16.608 1.00 98.38 291 ALA A O 1
ATOM 2224 N N . LEU A 1 292 ? 11.914 0.278 -17.314 1.00 98.69 292 LEU A N 1
ATOM 2225 C CA . LEU A 1 292 ? 10.836 -0.689 -17.491 1.00 98.69 292 LEU A CA 1
ATOM 2226 C C . LEU A 1 292 ? 10.851 -1.644 -16.311 1.00 98.69 292 LEU A C 1
ATOM 2228 O O . LEU A 1 292 ? 11.895 -2.219 -16.024 1.00 98.69 292 LEU A O 1
ATOM 2232 N N . ILE A 1 293 ? 9.701 -1.836 -15.676 1.00 98.50 293 ILE A N 1
ATOM 2233 C CA . ILE A 1 293 ? 9.477 -2.881 -14.679 1.00 98.50 293 ILE A CA 1
ATOM 2234 C C . ILE A 1 293 ? 8.784 -4.031 -15.402 1.00 98.50 293 ILE A C 1
ATOM 2236 O O . ILE A 1 293 ? 7.724 -3.846 -16.012 1.00 98.50 293 ILE A 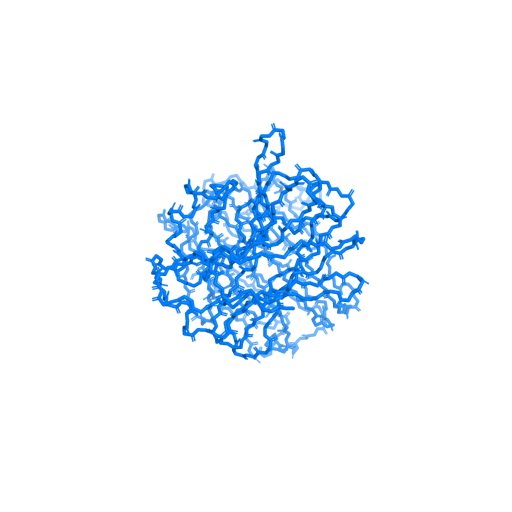O 1
ATOM 2240 N N . VAL A 1 294 ? 9.421 -5.195 -15.390 1.00 98.12 294 VAL A N 1
ATOM 2241 C CA . VAL A 1 294 ? 9.099 -6.302 -16.288 1.00 98.12 294 VAL A CA 1
ATOM 2242 C C . VAL A 1 294 ? 8.994 -7.590 -15.487 1.00 98.12 294 VAL A C 1
ATOM 2244 O O . VAL A 1 294 ? 9.862 -7.853 -14.665 1.00 98.12 294 VAL A O 1
ATOM 2247 N N . ALA A 1 295 ? 7.977 -8.402 -15.763 1.00 96.88 295 ALA A N 1
ATOM 2248 C CA . ALA A 1 295 ? 7.954 -9.794 -15.328 1.00 96.88 295 ALA A CA 1
ATOM 2249 C C . ALA A 1 295 ? 8.428 -10.707 -16.461 1.00 96.88 295 ALA A C 1
ATOM 2251 O O . ALA A 1 295 ? 8.009 -10.544 -17.616 1.00 96.88 295 ALA A O 1
ATOM 2252 N N . ASN A 1 296 ? 9.263 -11.684 -16.130 1.00 95.31 296 ASN A N 1
ATOM 2253 C CA . ASN A 1 296 ? 9.580 -12.810 -16.995 1.00 95.31 296 ASN A CA 1
ATOM 2254 C C . ASN A 1 296 ? 9.020 -14.097 -16.396 1.00 95.31 296 ASN A C 1
ATOM 2256 O O . ASN A 1 296 ? 8.922 -14.237 -15.184 1.00 95.31 296 ASN A O 1
ATOM 2260 N N . ILE A 1 297 ? 8.648 -15.031 -17.265 1.00 89.69 297 ILE A N 1
ATOM 2261 C CA . ILE A 1 297 ? 8.443 -16.417 -16.868 1.00 89.69 297 ILE A CA 1
ATOM 2262 C C . ILE A 1 297 ? 9.396 -17.268 -17.685 1.00 89.69 297 ILE A C 1
ATOM 2264 O O . ILE A 1 297 ? 9.226 -17.452 -18.902 1.00 89.69 297 ILE A O 1
ATOM 2268 N N . PHE A 1 298 ? 10.394 -17.814 -17.006 1.00 82.62 298 PHE A N 1
ATOM 2269 C CA . PHE A 1 298 ? 11.394 -18.646 -17.643 1.00 82.62 298 PHE A CA 1
ATOM 2270 C C . PHE A 1 298 ? 10.773 -19.930 -18.222 1.00 82.62 298 PHE A C 1
ATOM 2272 O O . PHE A 1 298 ? 9.901 -20.565 -17.630 1.00 82.62 298 PHE A O 1
ATOM 2279 N N . ASN A 1 299 ? 11.214 -20.330 -19.420 1.00 79.75 299 ASN A N 1
ATOM 2280 C CA . ASN A 1 299 ? 10.768 -21.542 -20.125 1.00 79.75 299 ASN A CA 1
ATOM 2281 C C . ASN A 1 299 ? 9.253 -21.674 -20.414 1.00 79.75 299 ASN A C 1
ATOM 2283 O O . ASN A 1 299 ? 8.806 -22.759 -20.794 1.00 79.75 299 ASN A O 1
ATOM 2287 N N . LYS A 1 300 ? 8.455 -20.598 -20.324 1.00 84.69 300 LYS A N 1
ATOM 2288 C CA . LYS A 1 300 ? 7.025 -20.605 -20.706 1.00 84.69 300 LYS A CA 1
ATOM 2289 C C . LYS A 1 300 ? 6.734 -19.546 -21.790 1.00 84.69 300 LYS A C 1
ATOM 2291 O O . LYS A 1 300 ? 6.105 -18.531 -21.514 1.00 84.69 300 LYS A O 1
ATOM 2296 N N . PRO A 1 301 ? 7.144 -19.769 -23.058 1.00 79.06 301 PRO A N 1
ATOM 2297 C CA . PRO A 1 301 ? 7.096 -18.755 -24.127 1.00 79.06 301 PRO A CA 1
ATOM 2298 C C . PRO A 1 301 ? 5.692 -18.312 -24.567 1.00 79.06 301 PRO A C 1
ATOM 2300 O O . PRO A 1 301 ? 5.560 -17.315 -25.271 1.00 79.06 301 PRO A O 1
ATOM 2303 N N . ASN A 1 302 ? 4.650 -19.047 -24.170 1.00 83.56 302 ASN A N 1
ATOM 2304 C CA . ASN A 1 302 ? 3.252 -18.738 -24.475 1.00 83.56 302 ASN A CA 1
ATOM 2305 C C . ASN A 1 302 ? 2.434 -18.495 -23.194 1.00 83.56 302 ASN A C 1
ATOM 2307 O O . ASN A 1 302 ? 1.237 -18.784 -23.173 1.00 83.56 302 ASN A O 1
ATOM 2311 N N . ALA A 1 303 ? 3.078 -18.041 -22.114 1.00 86.19 303 ALA A N 1
ATOM 2312 C CA . ALA A 1 303 ? 2.384 -17.725 -20.875 1.00 86.19 303 ALA A CA 1
ATOM 2313 C C . ALA A 1 303 ? 1.386 -16.581 -21.094 1.00 86.19 303 ALA A C 1
ATOM 2315 O O . ALA A 1 303 ? 1.628 -15.659 -21.872 1.00 86.19 303 ALA A O 1
ATOM 2316 N N . ASN A 1 304 ? 0.249 -16.658 -20.410 1.00 90.62 304 ASN A N 1
ATOM 2317 C CA . ASN A 1 304 ? -0.755 -15.605 -20.400 1.00 90.62 304 ASN A CA 1
ATOM 2318 C C . ASN A 1 304 ? -0.679 -14.904 -19.046 1.00 90.62 304 ASN A C 1
ATOM 2320 O O . ASN A 1 304 ? -1.105 -15.462 -18.036 1.00 90.62 304 ASN A O 1
ATOM 2324 N N . PHE A 1 305 ? -0.134 -13.694 -19.028 1.00 91.56 305 PHE A N 1
ATOM 2325 C CA . PHE A 1 305 ? 0.123 -12.982 -17.785 1.00 91.56 305 PHE A CA 1
ATOM 2326 C C . PHE A 1 305 ? -1.166 -12.584 -17.045 1.00 91.56 305 PHE A C 1
ATOM 2328 O O . PHE A 1 305 ? -1.184 -12.614 -15.821 1.00 91.56 305 PHE A O 1
ATOM 2335 N N . ALA A 1 306 ? -2.276 -12.357 -17.754 1.00 88.56 306 ALA A N 1
ATOM 2336 C CA . ALA A 1 306 ? -3.594 -12.136 -17.151 1.00 88.56 306 ALA A CA 1
ATOM 2337 C C . ALA A 1 306 ? -4.181 -13.374 -16.444 1.00 88.56 306 ALA A C 1
ATOM 2339 O O . ALA A 1 306 ? -5.211 -13.266 -15.783 1.00 88.56 306 ALA A O 1
ATOM 2340 N N . SER A 1 307 ? -3.575 -14.559 -16.598 1.00 88.06 307 SER A N 1
ATOM 2341 C CA . SER A 1 307 ? -3.966 -15.754 -15.832 1.00 88.06 307 SER A CA 1
ATOM 2342 C C . SER A 1 307 ? -3.333 -15.822 -14.439 1.00 88.06 307 SER A C 1
ATOM 2344 O O . SER A 1 307 ? -3.689 -16.705 -13.660 1.00 88.06 307 SER A O 1
ATOM 2346 N N . TYR A 1 308 ? -2.420 -14.899 -14.129 1.00 89.94 308 TYR A N 1
ATOM 2347 C CA . TYR A 1 308 ? -1.749 -14.794 -12.839 1.00 89.94 308 TYR A CA 1
ATOM 2348 C C . TYR A 1 308 ? -2.275 -13.580 -12.073 1.00 89.94 308 TYR A C 1
ATOM 2350 O O . TYR A 1 308 ? -2.606 -12.552 -12.656 1.00 89.94 308 TYR A O 1
ATOM 2358 N N . ASP A 1 309 ? -2.301 -13.677 -10.749 1.00 82.94 309 ASP A N 1
ATOM 2359 C CA . ASP A 1 309 ? -2.713 -12.609 -9.830 1.00 82.94 309 ASP A CA 1
ATOM 2360 C C . ASP A 1 309 ? -1.579 -11.616 -9.516 1.00 82.94 309 ASP A C 1
ATOM 2362 O O . ASP A 1 309 ? -1.502 -11.059 -8.422 1.00 82.94 309 ASP A O 1
ATOM 2366 N N . GLY A 1 310 ? -0.676 -11.415 -10.479 1.00 90.62 310 GLY A N 1
ATOM 2367 C CA . GLY A 1 310 ? 0.482 -10.548 -10.326 1.00 90.62 310 GLY A CA 1
ATOM 2368 C C . GLY A 1 310 ? 0.104 -9.068 -10.245 1.00 90.62 310 GLY A C 1
ATOM 2369 O O . GLY A 1 310 ? -0.753 -8.577 -10.983 1.00 90.62 310 GLY A O 1
ATOM 2370 N N . VAL A 1 311 ? 0.798 -8.321 -9.394 1.00 94.19 311 VAL A N 1
ATOM 2371 C CA . VAL A 1 311 ? 0.697 -6.860 -9.316 1.00 94.19 311 VAL A CA 1
ATOM 2372 C C . VAL A 1 311 ? 2.066 -6.256 -9.046 1.00 94.19 311 VAL A C 1
ATOM 2374 O O . VAL A 1 311 ? 2.825 -6.771 -8.228 1.00 94.19 311 VAL A O 1
ATOM 2377 N N . VAL A 1 312 ? 2.378 -5.146 -9.720 1.00 97.38 312 VAL A N 1
ATOM 2378 C CA . VAL A 1 312 ? 3.506 -4.284 -9.349 1.00 97.38 312 VAL A CA 1
ATOM 2379 C C . VAL A 1 312 ? 2.982 -3.123 -8.521 1.00 97.38 312 VAL A C 1
ATOM 2381 O O . VAL A 1 312 ? 2.151 -2.346 -8.989 1.00 97.38 312 VAL A O 1
ATOM 2384 N N . VAL A 1 313 ? 3.505 -2.981 -7.309 1.00 93.00 313 VAL A N 1
ATOM 2385 C CA . VAL A 1 313 ? 3.225 -1.881 -6.391 1.00 93.00 313 VAL A CA 1
ATOM 2386 C C . VAL A 1 313 ? 4.451 -0.976 -6.325 1.00 93.00 313 VAL A C 1
ATOM 2388 O O . VAL A 1 313 ? 5.515 -1.383 -5.864 1.00 93.00 313 VAL A O 1
ATOM 2391 N N . VAL A 1 314 ? 4.312 0.262 -6.794 1.00 94.88 314 VAL A N 1
ATOM 2392 C CA . VAL A 1 314 ? 5.361 1.282 -6.737 1.00 94.88 314 VAL A CA 1
ATOM 2393 C C . VAL A 1 314 ? 5.122 2.210 -5.556 1.00 94.88 314 VAL A C 1
ATOM 2395 O O . VAL A 1 314 ? 4.111 2.910 -5.510 1.00 94.88 314 VAL A O 1
ATOM 2398 N N . ARG A 1 315 ? 6.075 2.261 -4.624 1.00 87.06 315 ARG A N 1
ATOM 2399 C CA . ARG A 1 315 ? 6.009 3.097 -3.417 1.00 87.06 315 ARG A CA 1
ATOM 2400 C C . ARG A 1 315 ? 7.096 4.155 -3.443 1.00 87.06 315 ARG A C 1
ATOM 2402 O O . ARG A 1 315 ? 8.278 3.833 -3.387 1.00 87.06 315 ARG A O 1
ATOM 2409 N N . GLY A 1 316 ? 6.704 5.425 -3.513 1.00 82.12 316 GLY A N 1
ATOM 2410 C CA . GLY A 1 316 ? 7.640 6.547 -3.583 1.00 82.12 316 GLY A CA 1
ATOM 2411 C C . GLY A 1 316 ? 7.073 7.820 -2.965 1.00 82.12 316 GLY A C 1
ATOM 2412 O O . GLY A 1 316 ? 5.993 8.286 -3.331 1.00 82.12 316 GLY A O 1
ATOM 2413 N N . GLY A 1 317 ? 7.816 8.420 -2.031 1.00 75.31 317 GLY A N 1
ATOM 2414 C CA . GLY A 1 317 ? 7.350 9.596 -1.292 1.00 75.31 317 GLY A CA 1
ATOM 2415 C C . GLY A 1 317 ? 6.106 9.274 -0.459 1.00 75.31 317 GLY A C 1
ATOM 2416 O O . GLY A 1 317 ? 6.167 8.436 0.430 1.00 75.31 317 GLY A O 1
ATOM 2417 N N . SER A 1 318 ? 4.990 9.947 -0.743 1.00 65.81 318 SER A N 1
ATOM 2418 C CA . SER A 1 318 ? 3.670 9.677 -0.151 1.00 65.81 318 SER A CA 1
ATOM 2419 C C . SER A 1 318 ? 2.688 9.107 -1.182 1.00 65.81 318 SER A C 1
ATOM 2421 O O . SER A 1 318 ? 1.499 9.417 -1.137 1.00 65.81 318 SER A O 1
ATOM 2423 N N . ARG A 1 319 ? 3.168 8.373 -2.190 1.00 71.75 319 ARG A N 1
ATOM 2424 C CA . ARG A 1 319 ? 2.309 7.739 -3.195 1.00 71.75 319 ARG A CA 1
ATOM 2425 C C . ARG A 1 319 ? 2.557 6.246 -3.241 1.00 71.75 319 ARG A C 1
ATOM 2427 O O . ARG A 1 319 ? 3.701 5.799 -3.157 1.00 71.75 319 ARG A O 1
ATOM 2434 N N . GLU A 1 320 ? 1.467 5.528 -3.448 1.00 83.56 320 GLU A N 1
ATOM 2435 C CA . GLU A 1 320 ? 1.472 4.132 -3.848 1.00 83.56 320 GLU A CA 1
ATOM 2436 C C . GLU A 1 320 ? 0.784 4.047 -5.211 1.00 83.56 320 GLU A C 1
ATOM 2438 O O . GLU A 1 320 ? -0.257 4.668 -5.428 1.00 83.56 320 GLU A O 1
ATOM 2443 N N . ILE A 1 321 ? 1.394 3.356 -6.165 1.00 88.88 321 ILE A N 1
ATOM 2444 C CA . ILE A 1 321 ? 0.826 3.179 -7.498 1.00 88.88 321 ILE A CA 1
ATOM 2445 C C . ILE A 1 321 ? 0.820 1.690 -7.808 1.00 88.88 321 ILE A C 1
ATOM 2447 O O . ILE A 1 321 ? 1.879 1.075 -7.875 1.00 88.88 321 ILE A O 1
ATOM 2451 N N . GLU A 1 322 ? -0.360 1.120 -8.010 1.00 93.44 322 GLU A N 1
ATOM 2452 C CA . GLU A 1 322 ? -0.513 -0.274 -8.407 1.00 93.44 322 GLU A CA 1
ATOM 2453 C C . GLU A 1 322 ? -0.704 -0.382 -9.915 1.00 93.44 322 GLU A C 1
ATOM 2455 O O . GLU A 1 322 ? -1.485 0.355 -10.524 1.00 93.44 322 GLU A O 1
ATOM 2460 N N . VAL A 1 323 ? -0.009 -1.342 -10.511 1.00 96.94 323 VAL A N 1
ATOM 2461 C CA . VAL A 1 323 ? -0.171 -1.729 -11.907 1.00 96.94 323 VAL A CA 1
ATOM 2462 C C . VAL A 1 323 ? -0.430 -3.236 -11.941 1.00 96.94 323 VAL A C 1
ATOM 2464 O O . VAL A 1 323 ? 0.516 -4.023 -11.832 1.00 96.94 323 VAL A O 1
ATOM 2467 N N . PRO A 1 324 ? -1.704 -3.659 -12.041 1.00 92.12 324 PRO A N 1
ATOM 2468 C CA . PRO A 1 324 ? -2.057 -5.068 -12.143 1.00 92.12 324 PRO A CA 1
ATOM 2469 C C . PRO A 1 324 ? -1.530 -5.682 -13.437 1.00 92.12 324 PRO A C 1
ATOM 2471 O O . PRO A 1 324 ? -1.537 -5.043 -14.497 1.00 92.12 324 PRO A O 1
ATOM 2474 N N . LEU A 1 325 ? -1.130 -6.944 -13.356 1.00 93.31 325 LEU A N 1
ATOM 2475 C CA . LEU A 1 325 ? -0.765 -7.758 -14.501 1.00 93.31 325 LEU A CA 1
ATOM 2476 C C . LEU A 1 325 ? -2.049 -8.159 -15.243 1.00 93.31 325 LEU A C 1
ATOM 2478 O O . LEU A 1 325 ? -2.845 -8.955 -14.758 1.00 93.31 325 LEU A O 1
ATOM 2482 N N . SER A 1 326 ? -2.302 -7.545 -16.396 1.00 90.00 326 SER A N 1
ATOM 2483 C CA . SER A 1 326 ? -3.612 -7.618 -17.068 1.00 90.00 326 SER A CA 1
ATOM 2484 C C . SER A 1 326 ? -3.539 -7.978 -18.551 1.00 90.00 326 SER A C 1
ATOM 2486 O O . SER A 1 326 ? -4.574 -8.134 -19.201 1.00 90.00 326 SER A O 1
ATOM 2488 N N . GLU A 1 327 ? -2.335 -8.139 -19.104 1.00 91.50 327 GLU A N 1
ATOM 2489 C CA . GLU A 1 327 ? -2.161 -8.485 -20.513 1.00 91.50 327 GLU A CA 1
ATOM 2490 C C . GLU A 1 327 ? -2.517 -9.954 -20.784 1.00 91.50 327 GLU A C 1
ATOM 2492 O O . GLU A 1 327 ? -1.951 -10.880 -20.201 1.00 91.50 327 GLU A O 1
ATOM 2497 N N . SER A 1 328 ? -3.452 -10.147 -21.712 1.00 91.75 328 SER A N 1
ATOM 2498 C CA . SER A 1 328 ? -4.001 -11.451 -22.097 1.00 91.75 328 SER A CA 1
ATOM 2499 C C . SER A 1 328 ? -3.268 -12.088 -23.277 1.00 91.75 328 SER A C 1
ATOM 2501 O O . SER A 1 328 ? -3.399 -13.290 -23.520 1.00 91.75 328 SER A O 1
ATOM 2503 N N . GLN A 1 329 ? -2.513 -11.290 -24.039 1.00 94.06 329 GLN A N 1
ATOM 2504 C CA . GLN A 1 329 ? -1.739 -11.790 -25.167 1.00 94.06 329 GLN A CA 1
ATOM 2505 C C . GLN A 1 329 ? -0.561 -12.650 -24.686 1.00 94.06 329 GLN A C 1
ATOM 2507 O O . GLN A 1 329 ? 0.156 -12.241 -23.771 1.00 94.06 329 GLN A O 1
ATOM 2512 N N . PRO A 1 330 ? -0.311 -13.814 -25.308 1.00 93.44 330 PRO A N 1
ATOM 2513 C CA . PRO A 1 330 ? 0.728 -14.729 -24.858 1.00 93.44 330 PRO A CA 1
ATOM 2514 C C . PRO A 1 330 ? 2.149 -14.195 -25.096 1.00 93.44 330 PRO A C 1
ATOM 2516 O O . PRO A 1 330 ? 2.441 -13.604 -26.138 1.00 93.44 330 PRO A O 1
ATOM 2519 N N . GLY A 1 331 ? 3.051 -14.479 -24.158 1.00 93.75 331 GLY A N 1
ATOM 2520 C CA . GLY A 1 331 ? 4.484 -14.190 -24.244 1.00 93.75 331 GLY A CA 1
ATOM 2521 C C . GLY A 1 331 ? 5.248 -14.753 -23.044 1.00 93.75 331 GLY A C 1
ATOM 2522 O O . GLY A 1 331 ? 4.639 -15.219 -22.089 1.00 93.75 331 GLY A O 1
ATOM 2523 N N . SER A 1 332 ? 6.578 -14.720 -23.081 1.00 94.06 332 SER A N 1
ATOM 2524 C CA . SER A 1 332 ? 7.448 -15.039 -21.930 1.00 94.06 332 SER A CA 1
ATOM 2525 C C . SER A 1 332 ? 7.773 -13.808 -21.090 1.00 94.06 332 SER A C 1
ATOM 2527 O O . SER A 1 332 ? 8.202 -13.940 -19.950 1.00 94.06 332 SER A O 1
ATOM 2529 N N . TRP A 1 333 ? 7.587 -12.613 -21.642 1.00 96.50 333 TRP A N 1
ATOM 2530 C CA . TRP A 1 333 ? 7.878 -11.345 -20.986 1.00 96.50 333 TRP A CA 1
ATOM 2531 C C . TRP A 1 333 ? 6.629 -10.481 -20.952 1.00 96.50 333 TRP A C 1
ATOM 2533 O O . TRP A 1 333 ? 5.906 -10.421 -21.946 1.00 96.50 333 TRP A O 1
ATOM 2543 N N . CYS A 1 334 ? 6.422 -9.755 -19.858 1.00 97.25 334 CYS A N 1
ATOM 2544 C CA . CYS A 1 334 ? 5.413 -8.711 -19.745 1.00 97.25 334 CYS A CA 1
ATOM 2545 C C . CYS A 1 334 ? 6.060 -7.426 -19.233 1.00 97.25 334 CYS A C 1
ATOM 2547 O O . CYS A 1 334 ? 6.544 -7.376 -18.104 1.00 97.25 334 CYS A O 1
ATOM 2549 N N . VAL A 1 335 ? 6.062 -6.374 -20.054 1.00 98.12 335 VAL A N 1
ATOM 2550 C CA . VAL A 1 335 ? 6.417 -5.026 -19.601 1.00 98.12 335 VAL A CA 1
ATOM 2551 C C . VAL A 1 335 ? 5.203 -4.451 -18.889 1.00 98.12 335 VAL A C 1
ATOM 2553 O O . VAL A 1 335 ? 4.199 -4.130 -19.526 1.00 98.12 335 VAL A O 1
ATOM 2556 N N . ILE A 1 336 ? 5.287 -4.363 -17.565 1.00 98.31 336 ILE A N 1
ATOM 2557 C CA . ILE A 1 336 ? 4.156 -4.041 -16.691 1.00 98.31 336 ILE A CA 1
ATOM 2558 C C . ILE A 1 336 ? 4.003 -2.529 -16.605 1.00 98.31 336 ILE A C 1
ATOM 2560 O O . ILE A 1 336 ? 2.946 -1.978 -16.917 1.00 98.31 336 ILE A O 1
ATOM 2564 N N . ALA A 1 337 ? 5.090 -1.852 -16.238 1.00 98.50 337 ALA A N 1
ATOM 2565 C CA . ALA A 1 337 ? 5.106 -0.418 -16.009 1.00 98.50 337 ALA A CA 1
ATOM 2566 C C . ALA A 1 337 ? 6.385 0.232 -16.540 1.00 98.50 337 ALA A C 1
ATOM 2568 O O . ALA A 1 337 ? 7.434 -0.406 -16.641 1.00 98.50 337 ALA A O 1
ATOM 2569 N N . ARG A 1 338 ? 6.298 1.528 -16.845 1.00 98.25 338 ARG A N 1
ATOM 2570 C CA . ARG A 1 338 ? 7.430 2.363 -17.259 1.00 98.25 338 ARG A CA 1
ATOM 2571 C C . ARG A 1 338 ? 7.539 3.589 -16.364 1.00 98.25 338 ARG A C 1
ATOM 2573 O O . ARG A 1 338 ? 6.579 4.346 -16.248 1.00 98.25 338 ARG A O 1
ATOM 2580 N N . LEU A 1 339 ? 8.723 3.820 -15.807 1.00 98.19 339 LEU A N 1
ATOM 2581 C CA . LEU A 1 339 ? 9.147 5.127 -15.322 1.00 98.19 339 LEU A CA 1
ATOM 2582 C C . LEU A 1 339 ? 9.594 5.978 -16.513 1.00 98.19 339 LEU A C 1
ATOM 2584 O O . LEU A 1 339 ? 10.490 5.588 -17.263 1.00 98.19 339 LEU A O 1
ATOM 2588 N N . ASP A 1 340 ? 9.004 7.156 -16.647 1.00 97.69 340 ASP A N 1
ATOM 2589 C CA . ASP A 1 340 ? 9.438 8.208 -17.557 1.00 97.69 340 ASP A CA 1
ATOM 2590 C C . ASP A 1 340 ? 9.832 9.451 -16.758 1.00 97.69 340 ASP A C 1
ATOM 2592 O O . ASP A 1 340 ? 8.995 10.086 -16.116 1.00 97.69 340 ASP A O 1
ATOM 2596 N N . ASN A 1 341 ? 11.120 9.783 -16.777 1.00 96.94 341 ASN A N 1
ATOM 2597 C CA . ASN A 1 341 ? 11.710 10.916 -16.071 1.00 96.94 341 ASN A CA 1
ATOM 2598 C C . ASN A 1 341 ? 12.417 11.886 -17.035 1.00 96.94 341 ASN A C 1
ATOM 2600 O O . ASN A 1 341 ? 13.418 12.523 -16.690 1.00 96.94 341 ASN A O 1
ATOM 2604 N N . SER A 1 342 ? 11.895 11.986 -18.258 1.00 93.44 342 SER A N 1
ATOM 2605 C CA . SER A 1 342 ? 12.337 12.968 -19.255 1.00 93.44 342 SER A CA 1
ATOM 2606 C C . SER A 1 342 ? 11.766 14.374 -18.997 1.00 93.44 342 SER A C 1
ATOM 2608 O O . SER A 1 342 ? 12.367 15.380 -19.374 1.00 93.44 342 SER A O 1
ATOM 2610 N N . GLY A 1 343 ? 10.604 14.456 -18.338 1.00 89.56 343 GLY A N 1
ATOM 2611 C CA . GLY A 1 343 ? 9.899 15.703 -18.034 1.00 89.56 343 GLY A CA 1
ATOM 2612 C C . GLY A 1 343 ? 10.265 16.338 -16.686 1.00 89.56 343 GLY A C 1
ATOM 2613 O O . GLY A 1 343 ? 11.131 15.876 -15.950 1.00 89.56 343 GLY A O 1
ATOM 2614 N N . ALA A 1 344 ? 9.544 17.406 -16.327 1.00 87.00 344 ALA A N 1
ATOM 2615 C CA . ALA A 1 344 ? 9.743 18.127 -15.063 1.00 87.00 344 ALA A CA 1
ATOM 2616 C C . ALA A 1 344 ? 9.350 17.315 -13.813 1.00 87.00 344 ALA A C 1
ATOM 2618 O O . ALA A 1 344 ? 9.800 17.607 -12.707 1.00 87.00 344 ALA A O 1
ATOM 2619 N N . THR A 1 345 ? 8.471 16.325 -13.963 1.00 89.25 345 THR A N 1
ATOM 2620 C CA . THR A 1 345 ? 8.048 15.429 -12.883 1.00 89.25 345 THR A CA 1
ATOM 2621 C C . THR A 1 345 ? 8.029 14.004 -13.423 1.00 89.25 345 THR A C 1
ATOM 2623 O O . THR A 1 345 ? 7.385 13.793 -14.455 1.00 89.25 345 THR A O 1
ATOM 2626 N N . PRO A 1 346 ? 8.682 13.039 -12.748 1.00 93.94 346 PRO A N 1
ATOM 2627 C CA . PRO A 1 346 ? 8.642 11.649 -13.174 1.00 93.94 346 PRO A CA 1
ATOM 2628 C C . PRO A 1 346 ? 7.204 11.126 -13.236 1.00 93.94 346 PRO A C 1
ATOM 2630 O O . PRO A 1 346 ? 6.363 11.482 -12.403 1.00 93.94 346 PRO A O 1
ATOM 2633 N N . GLN A 1 347 ? 6.920 10.265 -14.207 1.00 95.56 347 GLN A N 1
ATOM 2634 C CA . GLN A 1 347 ? 5.632 9.597 -14.371 1.00 95.56 347 GLN A CA 1
ATOM 2635 C C . GLN A 1 347 ? 5.826 8.085 -14.355 1.00 95.56 347 GLN A C 1
ATOM 2637 O O . GLN A 1 347 ? 6.760 7.575 -14.969 1.00 95.56 347 GLN A O 1
ATOM 2642 N N . LEU A 1 348 ? 4.926 7.373 -13.682 1.00 97.38 348 LEU A N 1
ATOM 2643 C CA . LEU A 1 348 ? 4.760 5.937 -13.854 1.00 97.38 348 LEU A CA 1
ATOM 2644 C C . LEU A 1 348 ? 3.595 5.697 -14.812 1.00 97.38 348 LEU A C 1
ATOM 2646 O O . LEU A 1 348 ? 2.530 6.293 -14.644 1.00 97.38 348 LEU A O 1
ATOM 2650 N N . ILE A 1 349 ? 3.806 4.851 -15.814 1.00 98.19 349 ILE A N 1
ATOM 2651 C CA . ILE A 1 349 ? 2.847 4.561 -16.881 1.00 98.19 349 ILE A CA 1
ATOM 2652 C C . ILE A 1 349 ? 2.548 3.063 -16.871 1.00 98.19 349 ILE A C 1
ATOM 2654 O O . ILE A 1 349 ? 3.481 2.258 -16.847 1.00 98.19 349 ILE A O 1
ATOM 2658 N N . ASN A 1 350 ? 1.269 2.687 -16.925 1.00 98.19 350 ASN A N 1
ATOM 2659 C CA . ASN A 1 350 ? 0.863 1.306 -17.171 1.00 98.19 350 ASN A CA 1
ATOM 2660 C C . ASN A 1 350 ? 1.161 0.954 -18.634 1.00 98.19 350 ASN A C 1
ATOM 2662 O O . ASN A 1 350 ? 0.586 1.539 -19.555 1.00 98.19 350 ASN A O 1
ATOM 2666 N N . VAL A 1 351 ? 2.061 -0.004 -18.840 1.00 98.31 351 VAL A N 1
ATOM 2667 C CA . VAL A 1 351 ? 2.421 -0.494 -20.172 1.00 98.31 351 VAL A CA 1
ATOM 2668 C C . VAL A 1 351 ? 1.629 -1.745 -20.529 1.00 98.31 351 VAL A C 1
ATOM 2670 O O . VAL A 1 351 ? 1.132 -1.805 -21.655 1.00 98.31 351 VAL A O 1
ATOM 2673 N N . ASN A 1 352 ? 1.543 -2.709 -19.599 1.00 97.19 352 ASN A N 1
ATOM 2674 C CA . ASN A 1 352 ? 0.949 -4.043 -19.762 1.00 97.19 352 ASN A CA 1
ATOM 2675 C C . ASN A 1 352 ? 1.035 -4.552 -21.205 1.00 97.19 352 ASN A C 1
ATOM 2677 O O . ASN A 1 352 ? 0.077 -4.488 -21.975 1.00 97.19 352 ASN A O 1
ATOM 2681 N N . GLN A 1 353 ? 2.229 -4.983 -21.602 1.00 96.75 353 GLN A N 1
ATOM 2682 C CA . GLN A 1 353 ? 2.461 -5.462 -22.954 1.00 96.75 353 GLN A CA 1
ATOM 2683 C C . GLN A 1 353 ? 3.411 -6.648 -22.963 1.00 96.75 353 GLN A C 1
ATOM 2685 O O . GLN A 1 353 ? 4.544 -6.555 -22.487 1.00 96.75 353 GLN A O 1
ATOM 2690 N N . THR A 1 354 ? 2.973 -7.739 -23.583 1.00 95.69 354 THR A N 1
ATOM 2691 C CA . THR A 1 354 ? 3.768 -8.957 -23.675 1.00 95.69 354 THR A CA 1
ATOM 2692 C C . THR A 1 354 ? 4.718 -8.971 -24.869 1.00 95.69 354 THR A C 1
ATOM 2694 O O . THR A 1 354 ? 4.537 -8.286 -25.888 1.00 95.69 354 THR A O 1
ATOM 2697 N N . ARG A 1 355 ? 5.790 -9.749 -24.717 1.00 94.25 355 ARG A N 1
ATOM 2698 C CA . ARG A 1 355 ? 6.797 -10.045 -25.736 1.00 94.25 355 ARG A CA 1
ATOM 2699 C C . ARG A 1 355 ? 7.184 -11.520 -25.658 1.00 94.25 355 ARG A C 1
ATOM 2701 O O . ARG A 1 355 ? 7.135 -12.141 -24.598 1.00 94.25 355 ARG A O 1
ATOM 2708 N N . LYS A 1 356 ? 7.569 -12.075 -26.806 1.00 92.25 356 LYS A N 1
ATOM 2709 C CA . LYS A 1 356 ? 8.180 -13.412 -26.895 1.00 92.25 356 LYS A CA 1
ATOM 2710 C C . LYS A 1 356 ? 9.666 -13.388 -26.548 1.00 92.25 356 LYS A C 1
ATOM 2712 O O . LYS A 1 356 ? 10.201 -14.375 -26.058 1.00 92.25 356 LYS A O 1
ATOM 2717 N N . ASP A 1 357 ? 10.297 -12.252 -26.805 1.00 92.12 357 ASP A N 1
ATOM 2718 C CA . ASP A 1 357 ? 11.721 -12.027 -26.625 1.00 92.12 357 ASP A CA 1
ATOM 2719 C C . ASP A 1 357 ? 11.948 -10.950 -25.563 1.00 92.12 357 ASP A C 1
ATOM 2721 O O . ASP A 1 357 ? 11.021 -10.228 -25.181 1.00 92.12 357 ASP A O 1
ATOM 2725 N N . GLU A 1 358 ? 13.187 -10.861 -25.090 1.00 93.75 358 GLU A N 1
ATOM 2726 C CA . GLU A 1 358 ? 13.604 -9.872 -24.099 1.00 93.75 358 GLU A CA 1
ATOM 2727 C C . GLU A 1 358 ? 13.247 -8.442 -24.556 1.00 93.75 358 GLU A C 1
ATOM 2729 O O . GLU A 1 358 ? 13.519 -8.082 -25.708 1.00 93.75 358 GLU A O 1
ATOM 2734 N N . PRO A 1 359 ? 12.615 -7.615 -23.701 1.00 94.69 359 PRO A N 1
ATOM 2735 C CA . PRO A 1 359 ? 12.225 -6.263 -24.078 1.00 94.69 359 PRO A CA 1
ATOM 2736 C C . PRO A 1 359 ? 13.419 -5.376 -24.434 1.00 94.69 359 PRO A C 1
ATOM 2738 O O . PRO A 1 359 ? 14.371 -5.244 -23.669 1.00 94.69 359 PRO A O 1
ATOM 2741 N N . VAL A 1 360 ? 13.315 -4.672 -25.561 1.00 92.81 360 VAL A N 1
ATOM 2742 C CA . VAL A 1 360 ? 14.262 -3.619 -25.935 1.00 92.81 360 VAL A CA 1
ATOM 2743 C C . VAL A 1 360 ? 13.706 -2.278 -25.477 1.00 92.81 360 VAL A C 1
ATOM 2745 O O . VAL A 1 360 ? 12.601 -1.897 -25.860 1.00 92.81 360 VAL A O 1
ATOM 2748 N N . LEU A 1 361 ? 14.475 -1.545 -24.668 1.00 91.44 361 LEU A N 1
ATOM 2749 C CA . LEU A 1 361 ? 14.018 -0.306 -24.034 1.00 91.44 361 LEU A CA 1
ATOM 2750 C C . LEU A 1 361 ? 13.428 0.701 -25.035 1.00 91.44 361 LEU A C 1
ATOM 2752 O O . LEU A 1 361 ? 12.378 1.273 -24.761 1.00 91.44 361 LEU A O 1
ATOM 2756 N N . SER A 1 362 ? 14.063 0.880 -26.200 1.00 92.25 362 SER A N 1
ATOM 2757 C CA . SER A 1 362 ? 13.646 1.839 -27.235 1.00 92.25 362 SER A CA 1
ATOM 2758 C C . SER A 1 362 ? 12.239 1.619 -27.786 1.00 92.25 362 SER A C 1
ATOM 2760 O O . SER A 1 362 ? 11.636 2.573 -28.265 1.00 92.25 362 SER A O 1
ATOM 2762 N N . ASP A 1 363 ? 11.707 0.399 -27.708 1.00 94.38 363 ASP A N 1
ATOM 2763 C CA . ASP A 1 363 ? 10.360 0.080 -28.198 1.00 94.38 363 ASP A CA 1
ATOM 2764 C C . ASP A 1 363 ? 9.259 0.664 -27.302 1.00 94.38 363 ASP A C 1
ATOM 2766 O O . ASP A 1 363 ? 8.079 0.643 -27.654 1.00 94.38 363 ASP A O 1
ATOM 2770 N N . PHE A 1 364 ? 9.648 1.151 -26.123 1.00 92.81 364 PHE A N 1
ATOM 2771 C CA . PHE A 1 364 ? 8.761 1.599 -25.064 1.00 92.81 364 PHE A CA 1
ATOM 2772 C C . PHE A 1 364 ? 9.057 3.027 -24.626 1.00 92.81 364 PHE A C 1
ATOM 2774 O O . PHE A 1 364 ? 8.680 3.358 -23.508 1.00 92.81 364 PHE A O 1
ATOM 2781 N N . LEU A 1 365 ? 9.734 3.862 -25.420 1.00 87.00 365 LEU A N 1
ATOM 2782 C CA . LEU A 1 365 ? 10.040 5.259 -25.066 1.00 87.00 365 LEU A CA 1
ATOM 2783 C C . LEU A 1 365 ? 9.106 6.256 -25.741 1.00 87.00 365 LEU A C 1
ATOM 2785 O O . LEU A 1 365 ? 8.850 6.104 -26.952 1.00 87.00 365 LEU A O 1
#

Organism: NCBI:txid45657

Sequence (365 aa):
MELKQKGANAVLGEFKQLKVDLVWTAAVDLDLMAFYRTRDGRSGGIYSENYTGGSHGDLNAFPFIQLSGDAGVGAASGDNRETLRIVRLDDFEALYICAVNFTDASAGTGNVFADYDARVEVATDKGERHTVALDSAQTGAVAVLCKFEGGFMGTSLVNDSQVMDFKAFQSTVPGASALKLSSKVVLKQKGEKASLACKSFDAVMRWRTSVDLDLHCFYRLKPDAPKPARGFLGKIFKGQPTAEGHISFMNFGNKTDSPWIFLDRDAGVGDRGGDNEENIHFTRVDQIEHALIVANIFNKPNANFASYDGVVVVRGGSREIEVPLSESQPGSWCVIARLDNSGATPQLINVNQTRKDEPVLSDFL

Secondary structure (DSSP, 8-state):
-B--STT-EEE----S-EEEEEEE-SSS-EEEEEEEEETTS-EEEEB-TTSBT-B-EESSSTT-EEE-----TT---S-EEEEEEES--TTEEEEEEEEEEHHHHHHT---BGGGS--EEEEEETTS-EEEEE----SB-SEEEEEEEEEETTEEEEEEEEEEE-HHHHHHHSTTGGG-B--EEEE--STT-EEE---S-EEEEEEE-SSS--EEEEEEEE-TTSPPPPPPHHHHHS-PPPPSEEEEBTTB-B-SSSTT-EEE----STTT--SSEEEEEEES-GGGEEEEEEEEE-TT-TTB-GGGS--EEEEEETTEEEEEE----S-BSEEEEEEEE-SSSS-EEEEEEEEESSPPPGGGG-